Protein AF-A0A2K6EFS8-F1 (afdb_monomer_lite)

Organism: Propithecus coquereli (NCBI:txid379532)

Radius of gyration: 58.54 Å; chains: 1; bounding box: 137×42×139 Å

Secondary structure (DSSP, 8-state):
---HHHHHHHHHHHHHHHHS---------------------------------------S-HHHHHHHHHHHHHHHHHHHHHHHHHHHHHHHHHHHHHHHHHHHHHHHHHHHHHHHHHHHHHHHHHHHHHHS-SS--S-------TTT-SSSTT--TTPPPB-SSS--SS-SS-EEETTEEES-HHHHTTT--B--SSS-SEETTS--PPTTS-PPPS-EETT-EETTEE---S-----------TT--

pLDDT: mean 72.6, std 24.06, range [22.22, 98.0]

Sequence (249 aa):
MMSLSQALLLFLNVYIFICGEAVQGNCVHHSTASPVVNIVEDVQDESKSNDTVYKEDCEISCDVKTKIAREEKHFMCRNLQNSIVSYTRSTKKLLRNMMDEQQVSLDYLSNQVNELMNRVLLLTSEVFRKQLDPFPHRPVQSHGDAFRGLGKEDNQNGMPFSTSDVDNDGCHPACLVNGHSTKSCSHLNNNTGWWFNQCGLANLNGIHHFPGKLLATGIQWGTWTKNNSPVKIKSVSMKIRRIYNPYFK

Foldseek 3Di:
DDDPVRVVVVVVVVLCVLLPDDDDDDPDDDDDDDDDDDDDDDDDDDDDDDDDDDDDDDDDDPVVVVVVVNVVSVVVSVVVVVVVVVVVVVVVVVVVVVVVVVVVVVVVVVVVVVVVVVVVVVVVVVVVVLVPDPDDPDPPPPQDDQCCAPDVQQHLPPADKAFPVRARQCQVCFAQDPNDTHRGLCVVQVGFIDSHRSHHFADQRGAQDDPPDPDATSGGHRSRDDPNHGDRDNDDDDDDDDRDDVPPD

InterPro domains:
  IPR002181 Fibrinogen, alpha/beta/gamma chain, C-terminal globular domain [PF00147] (143-241)
  IPR002181 Fibrinogen, alpha/beta/gamma chain, C-terminal globular domain [PS51406] (144-244)
  IPR002181 Fibrinogen, alpha/beta/gamma chain, C-terminal globular domain [SM00186] (93-243)
  IPR014716 Fibrinogen, alpha/beta/gamma chain, C-terminal globular, subdomain 1 [G3DSA:3.90.215.10] (125-246)
  IPR020837 Fibrinogen, conserved site [PS00514] (194-206)
  IPR036056 Fibrinogen-like, C-terminal [SSF56496] (143-243)
  IPR050373 Fibrinogen C-terminal domain-containing protein [PTHR19143] (143-242)

Structure (mmCIF, N/CA/C/O backbone):
data_AF-A0A2K6EFS8-F1
#
_entry.id   AF-A0A2K6EFS8-F1
#
loop_
_atom_site.group_PDB
_atom_site.id
_atom_site.type_symbol
_atom_site.label_atom_id
_atom_site.label_alt_id
_atom_site.label_comp_id
_atom_site.label_asym_id
_atom_site.label_entity_id
_atom_site.label_seq_id
_atom_site.pdbx_PDB_ins_code
_atom_site.Cartn_x
_atom_site.Cartn_y
_atom_site.Cartn_z
_atom_site.occupancy
_atom_site.B_iso_or_equiv
_atom_site.auth_seq_id
_atom_site.auth_comp_id
_atom_site.auth_asym_id
_atom_site.auth_atom_id
_atom_site.pdbx_PDB_model_num
ATOM 1 N N . MET A 1 1 ? -58.339 -2.025 43.423 1.00 41.75 1 MET A N 1
ATOM 2 C CA . MET A 1 1 ? -57.038 -1.797 44.090 1.00 41.75 1 MET A CA 1
ATOM 3 C C . MET A 1 1 ? -57.258 -0.790 45.202 1.00 41.75 1 MET A C 1
ATOM 5 O O . MET A 1 1 ? -57.496 0.371 44.903 1.00 41.75 1 MET A O 1
ATOM 9 N N . MET A 1 2 ? -57.285 -1.234 46.458 1.00 40.53 2 MET A N 1
ATOM 10 C CA . MET A 1 2 ? -57.362 -0.313 47.598 1.00 40.53 2 MET A CA 1
ATOM 11 C C . MET A 1 2 ? -56.009 0.372 47.776 1.00 40.53 2 MET A C 1
ATOM 13 O O . MET A 1 2 ? -54.970 -0.282 47.685 1.00 40.53 2 MET A O 1
ATOM 17 N N . SER A 1 3 ? -56.017 1.687 47.983 1.00 49.50 3 SER A N 1
ATOM 18 C CA . SER A 1 3 ? -54.785 2.447 48.196 1.00 49.50 3 SER A CA 1
ATOM 19 C C . SER A 1 3 ? -54.177 2.113 49.565 1.00 49.50 3 SER A C 1
ATOM 21 O O . SER A 1 3 ? -54.892 1.758 50.503 1.00 49.50 3 SER A O 1
ATOM 23 N N . LEU A 1 4 ? -52.852 2.246 49.704 1.00 53.34 4 LEU A N 1
ATOM 24 C CA . LEU A 1 4 ? -52.122 1.964 50.953 1.00 53.34 4 LEU A CA 1
ATOM 25 C C . LEU A 1 4 ? -52.723 2.719 52.162 1.00 53.34 4 LEU A C 1
ATOM 27 O O . LEU A 1 4 ? -52.771 2.192 53.270 1.00 53.34 4 LEU A O 1
ATOM 31 N N . SER A 1 5 ? -53.255 3.922 51.914 1.00 51.09 5 SER A N 1
ATOM 32 C CA . SER A 1 5 ? -53.979 4.752 52.885 1.00 51.09 5 SER A CA 1
ATOM 33 C C . SER A 1 5 ? -55.285 4.102 53.369 1.00 51.09 5 SER A C 1
ATOM 35 O O . SER A 1 5 ? -55.535 4.030 54.571 1.00 51.09 5 SER A O 1
ATOM 37 N N . GLN A 1 6 ? -56.089 3.543 52.459 1.00 52.00 6 GLN A N 1
ATOM 38 C CA . GLN A 1 6 ? -57.362 2.892 52.795 1.00 52.00 6 GLN A CA 1
ATOM 39 C C . GLN A 1 6 ? -57.165 1.600 53.598 1.00 52.00 6 GLN A C 1
ATOM 41 O O . GLN A 1 6 ? -57.952 1.310 54.496 1.00 52.00 6 GLN A O 1
ATOM 46 N N . ALA A 1 7 ? -56.097 0.847 53.322 1.00 59.78 7 ALA A N 1
ATOM 47 C CA . ALA A 1 7 ? -55.752 -0.339 54.105 1.00 59.78 7 ALA A CA 1
ATOM 48 C C . ALA A 1 7 ? -55.330 0.030 55.540 1.00 59.78 7 ALA A C 1
ATOM 50 O O . ALA A 1 7 ? -55.823 -0.566 56.496 1.00 59.78 7 ALA A O 1
ATOM 51 N N . LEU A 1 8 ? -54.482 1.053 55.705 1.00 61.53 8 LEU A N 1
ATOM 52 C CA . LEU A 1 8 ? -54.055 1.569 57.014 1.00 61.53 8 LEU A CA 1
ATOM 53 C C . LEU A 1 8 ? -55.231 2.068 57.865 1.00 61.53 8 LEU A C 1
ATOM 55 O O . LEU A 1 8 ? -55.294 1.763 59.055 1.00 61.53 8 LEU A O 1
ATOM 59 N N . LEU A 1 9 ? -56.184 2.774 57.251 1.00 60.44 9 LEU A N 1
ATOM 60 C CA . LEU A 1 9 ? -57.411 3.236 57.906 1.00 60.44 9 LEU A CA 1
ATOM 61 C C . LEU A 1 9 ? -58.278 2.075 58.406 1.00 60.44 9 LEU A C 1
ATOM 63 O O . LEU A 1 9 ? -58.800 2.138 59.516 1.00 60.44 9 LEU A O 1
ATOM 67 N N . LEU A 1 10 ? -58.419 0.997 57.634 1.00 65.00 10 LEU A N 1
ATOM 68 C CA . LEU A 1 10 ? -59.184 -0.175 58.072 1.00 65.00 10 LEU A CA 1
ATOM 69 C C . LEU A 1 10 ? -58.493 -0.918 59.217 1.00 65.00 10 LEU A C 1
ATOM 71 O O . LEU A 1 10 ? -59.158 -1.292 60.180 1.00 65.00 10 LEU A O 1
ATOM 75 N N . PHE A 1 11 ? -57.166 -1.063 59.170 1.00 65.19 11 PHE A N 1
ATOM 76 C CA . PHE A 1 11 ? -56.407 -1.653 60.277 1.00 65.19 11 PHE A CA 1
ATOM 77 C C . PHE A 1 11 ? -56.515 -0.827 61.565 1.00 65.19 11 PHE A C 1
ATOM 79 O O . PHE A 1 11 ? -56.700 -1.403 62.637 1.00 65.19 11 PHE A O 1
ATOM 86 N N . LEU A 1 12 ? -56.470 0.506 61.468 1.00 64.94 12 LEU A N 1
ATOM 87 C CA . LEU A 1 12 ? -56.689 1.402 62.608 1.00 64.94 12 LEU A CA 1
ATOM 88 C C . LEU A 1 12 ? -58.104 1.265 63.182 1.00 64.94 12 LEU A C 1
ATOM 90 O O . LEU A 1 12 ? -58.256 1.152 64.395 1.00 64.94 12 LEU A O 1
ATOM 94 N N . ASN A 1 13 ? -59.131 1.212 62.332 1.00 58.09 13 ASN A N 1
ATOM 95 C CA . ASN A 1 13 ? -60.519 1.067 62.777 1.00 58.09 13 ASN A CA 1
ATOM 96 C C . ASN A 1 13 ? -60.781 -0.287 63.456 1.00 58.09 13 ASN A C 1
ATOM 98 O O . ASN A 1 13 ? -61.450 -0.336 64.484 1.00 58.09 13 ASN A O 1
ATOM 102 N N . VAL A 1 14 ? -60.206 -1.377 62.940 1.00 65.44 14 VAL A N 1
ATOM 103 C CA . VAL A 1 14 ? -60.311 -2.709 63.563 1.00 65.44 14 VAL A CA 1
ATOM 104 C C . VAL A 1 14 ? -59.560 -2.755 64.897 1.00 65.44 14 VAL A C 1
ATOM 106 O O . VAL A 1 14 ? -60.065 -3.306 65.872 1.00 65.44 14 VAL A O 1
ATOM 109 N N . TYR A 1 15 ? -58.388 -2.125 64.982 1.00 61.53 15 TYR A N 1
ATOM 110 C CA . TYR A 1 15 ? -57.621 -2.029 66.224 1.00 61.53 15 TYR A CA 1
ATOM 111 C C . TYR A 1 15 ? -58.354 -1.218 67.306 1.00 61.53 15 TYR A C 1
ATOM 113 O O . TYR A 1 15 ? -58.411 -1.639 68.462 1.00 61.53 15 TYR A O 1
ATOM 121 N N . ILE A 1 16 ? -58.971 -0.095 66.925 1.00 63.31 16 ILE A N 1
ATOM 122 C CA . ILE A 1 16 ? -59.803 0.725 67.817 1.00 63.31 16 ILE A CA 1
ATOM 123 C C . ILE A 1 16 ? -61.056 -0.046 68.255 1.00 63.31 16 ILE A C 1
ATOM 125 O O . ILE A 1 16 ? -61.431 0.024 69.419 1.00 63.31 16 ILE A O 1
ATOM 129 N N . PHE A 1 17 ? -61.680 -0.827 67.372 1.00 61.00 17 PHE A N 1
ATOM 130 C CA . PHE A 1 17 ? -62.876 -1.608 67.709 1.00 61.00 17 PHE A CA 1
ATOM 131 C C . PHE A 1 17 ? -62.587 -2.785 68.659 1.00 61.00 17 PHE A C 1
ATOM 133 O O . PHE A 1 17 ? -63.426 -3.133 69.487 1.00 61.00 17 PHE A O 1
ATOM 140 N N . ILE A 1 18 ? -61.398 -3.395 68.568 1.00 58.53 18 ILE A N 1
ATOM 141 C CA . ILE A 1 18 ? -61.014 -4.552 69.396 1.00 58.53 18 ILE A CA 1
ATOM 142 C C . ILE A 1 18 ? -60.405 -4.119 70.742 1.00 58.53 18 ILE A C 1
ATOM 144 O O . ILE A 1 18 ? -60.668 -4.767 71.756 1.00 58.53 18 ILE A O 1
ATOM 148 N N . CYS A 1 19 ? -59.620 -3.035 70.769 1.00 54.84 19 CYS A N 1
ATOM 149 C CA . CYS A 1 19 ? -58.902 -2.581 71.969 1.00 54.84 19 CYS A CA 1
ATOM 150 C C . CYS A 1 19 ? -59.442 -1.267 72.572 1.00 54.84 19 CYS A C 1
ATOM 152 O O . CYS A 1 19 ? -58.912 -0.806 73.581 1.00 54.84 19 CYS A O 1
ATOM 154 N N . GLY A 1 20 ? -60.472 -0.656 71.981 1.00 52.19 20 GLY A N 1
ATOM 155 C CA . GLY A 1 20 ? -61.182 0.487 72.554 1.00 52.19 20 GLY A CA 1
ATOM 156 C C . GLY A 1 20 ? -62.092 0.059 73.705 1.00 52.19 20 GLY A C 1
ATOM 157 O O . GLY A 1 20 ? -62.757 -0.977 73.645 1.00 52.19 20 GLY A O 1
ATOM 158 N N . GLU A 1 21 ? -62.114 0.846 74.779 1.00 45.06 21 GLU A N 1
ATOM 159 C CA . GLU A 1 21 ? -62.995 0.596 75.918 1.00 45.06 21 GLU A CA 1
ATOM 160 C C . GLU A 1 21 ? -64.462 0.675 75.480 1.00 45.06 21 GLU A C 1
ATOM 162 O O . GLU A 1 21 ? -64.910 1.685 74.938 1.00 45.06 21 GLU A O 1
ATOM 167 N N . ALA A 1 22 ? -65.226 -0.392 75.728 1.00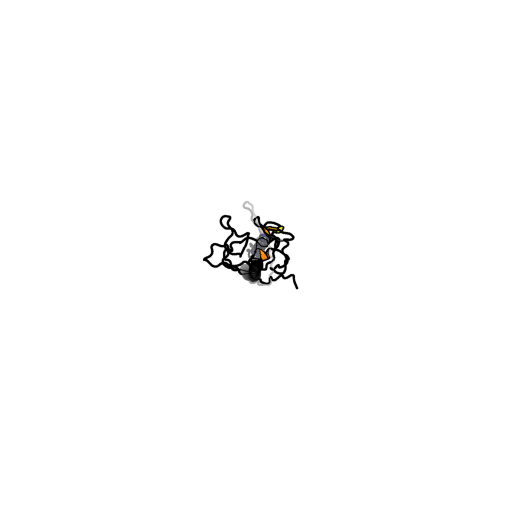 46.72 22 ALA A N 1
ATOM 168 C CA . ALA A 1 22 ? -66.676 -0.323 75.649 1.00 46.72 22 ALA A CA 1
ATOM 169 C C . ALA A 1 22 ? -67.148 0.599 76.777 1.00 46.72 22 ALA A C 1
ATOM 171 O O . ALA A 1 22 ? -67.085 0.225 77.950 1.00 46.72 22 ALA A O 1
ATOM 172 N N . VAL A 1 23 ? -67.581 1.811 76.423 1.00 40.72 23 VAL A N 1
ATOM 173 C CA . VAL A 1 23 ? -68.295 2.694 77.346 1.00 40.72 23 VAL A CA 1
ATOM 174 C C . VAL A 1 23 ? -69.478 1.906 77.906 1.00 40.72 23 VAL A C 1
ATOM 176 O O . VAL A 1 23 ? -70.278 1.333 77.169 1.00 40.72 23 VAL A O 1
ATOM 179 N N . GLN A 1 24 ? -69.485 1.827 79.231 1.00 38.12 24 GLN A N 1
ATOM 180 C CA . GLN A 1 24 ? -70.401 1.109 80.100 1.00 38.12 24 GLN A CA 1
ATOM 181 C C . GLN A 1 24 ? -71.853 1.205 79.614 1.00 38.12 24 GLN A C 1
ATOM 183 O O . GLN A 1 24 ? -72.392 2.294 79.433 1.00 38.12 24 GLN A O 1
ATOM 188 N N . GLY A 1 25 ? -72.473 0.043 79.393 1.00 33.47 25 GLY A N 1
ATOM 189 C CA . GLY A 1 25 ? -73.893 -0.053 79.083 1.00 33.47 25 GLY A CA 1
ATOM 190 C C . GLY A 1 25 ? -74.724 0.601 80.186 1.00 33.47 25 GLY A C 1
ATOM 191 O O . GLY A 1 25 ? -74.481 0.374 81.370 1.00 33.47 25 GLY A O 1
ATOM 192 N N . ASN A 1 26 ? -75.686 1.424 79.768 1.00 31.17 26 ASN A N 1
ATOM 193 C CA . ASN A 1 26 ? -76.696 2.049 80.614 1.00 31.17 26 ASN A CA 1
ATOM 194 C C . ASN A 1 26 ? -77.355 1.008 81.533 1.00 31.17 26 ASN A C 1
ATOM 196 O O . ASN A 1 26 ? -78.193 0.225 81.086 1.00 31.17 26 ASN A O 1
ATOM 200 N N . CYS A 1 27 ? -77.050 1.053 82.828 1.00 29.58 27 CYS A N 1
ATOM 201 C CA . CYS A 1 27 ? -77.980 0.566 83.837 1.00 29.58 27 CYS A CA 1
ATOM 202 C C . CYS A 1 27 ? -79.050 1.649 84.011 1.00 29.58 27 CYS A C 1
ATOM 204 O O . CYS A 1 27 ? -78.819 2.667 84.662 1.00 29.58 27 CYS A O 1
ATOM 206 N N . VAL A 1 28 ? -80.205 1.458 83.372 1.00 27.70 28 VAL A N 1
ATOM 207 C CA . VAL A 1 28 ? -81.382 2.307 83.573 1.00 27.70 28 VAL A CA 1
ATOM 208 C C . VAL A 1 28 ? -81.932 2.020 84.969 1.00 27.70 28 VAL A C 1
ATOM 210 O O . VAL A 1 28 ? -82.613 1.022 85.190 1.00 27.70 28 VAL A O 1
ATOM 213 N N . HIS A 1 29 ? -81.631 2.899 85.923 1.00 29.94 29 HIS A N 1
ATOM 214 C CA . HIS A 1 29 ? -82.399 2.998 87.157 1.00 29.94 29 HIS A CA 1
ATOM 215 C C . HIS A 1 29 ? -83.731 3.696 86.841 1.00 29.94 29 HIS A C 1
ATOM 217 O O . HIS A 1 29 ? -83.785 4.911 86.671 1.00 29.94 29 HIS A O 1
ATOM 223 N N . HIS A 1 30 ? -84.809 2.920 86.756 1.00 26.39 30 HIS A N 1
ATOM 224 C CA . HIS A 1 30 ? -86.163 3.413 87.022 1.00 26.39 30 HIS A CA 1
ATOM 225 C C . HIS A 1 30 ? -86.265 3.574 88.558 1.00 26.39 30 HIS A C 1
ATOM 227 O O . HIS A 1 30 ? -85.857 2.671 89.279 1.00 26.39 30 HIS A O 1
ATOM 233 N N . SER A 1 31 ? -86.687 4.684 89.165 1.00 27.08 31 SER A N 1
ATOM 234 C CA . SER A 1 31 ? -87.791 5.560 88.792 1.00 27.08 31 SER A CA 1
ATOM 235 C C . SER A 1 31 ? -87.696 6.939 89.471 1.00 27.08 31 SER A C 1
ATOM 237 O O . SER A 1 31 ? -87.462 7.043 90.670 1.00 27.08 31 SER A O 1
ATOM 239 N N . THR A 1 32 ? -87.922 7.960 88.641 1.00 26.72 32 THR A N 1
ATOM 240 C CA . THR A 1 32 ? -88.788 9.145 88.820 1.00 26.72 32 THR A CA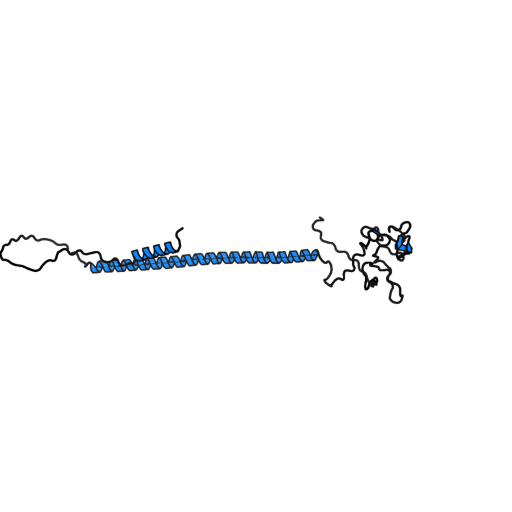 1
ATOM 241 C C . THR A 1 32 ? -88.669 10.020 90.079 1.00 26.72 32 THR A C 1
ATOM 243 O O . THR A 1 32 ? -89.195 9.717 91.143 1.00 26.72 32 THR A O 1
ATOM 246 N N . ALA A 1 33 ? -88.092 11.209 89.879 1.00 24.44 33 ALA A N 1
ATOM 247 C CA . ALA A 1 33 ? -88.285 12.396 90.710 1.00 24.44 33 ALA A CA 1
ATOM 248 C C . ALA A 1 33 ? -89.596 13.127 90.361 1.00 24.44 33 ALA A C 1
ATOM 250 O O . ALA A 1 33 ? -90.027 13.048 89.208 1.00 24.44 33 ALA A O 1
ATOM 251 N N . SER A 1 34 ? -90.142 13.887 91.329 1.00 28.64 34 SER A N 1
ATOM 252 C CA . SER A 1 34 ? -90.810 15.217 91.214 1.00 28.64 34 SER A CA 1
ATOM 253 C C . SER A 1 34 ? -92.017 15.340 92.179 1.00 28.64 34 SER A C 1
ATOM 255 O O . SER A 1 34 ? -92.601 14.304 92.491 1.00 28.64 34 SER A O 1
ATOM 257 N N . PRO A 1 35 ? -92.536 16.533 92.560 1.00 33.41 35 PRO A N 1
ATOM 258 C CA . PRO A 1 35 ? -91.946 17.828 92.931 1.00 33.41 35 PRO A CA 1
ATOM 259 C C . PRO A 1 35 ? -92.381 18.286 94.355 1.00 33.41 35 PRO A C 1
ATOM 261 O O . PRO A 1 35 ? -93.142 17.632 95.059 1.00 33.41 35 PRO A O 1
ATOM 264 N N . VAL A 1 36 ? -91.884 19.449 94.777 1.00 23.02 36 VAL A N 1
ATOM 265 C CA . VAL A 1 36 ? -92.200 20.176 96.021 1.00 23.02 36 VAL A CA 1
ATOM 266 C C . VAL A 1 36 ? -93.597 20.841 95.958 1.00 23.02 36 VAL A C 1
ATOM 268 O O . VAL A 1 36 ? -93.869 21.524 94.975 1.00 23.02 36 VAL A O 1
ATOM 271 N N . VAL A 1 37 ? -94.376 20.725 97.062 1.00 23.53 37 VAL A N 1
ATOM 272 C CA . VAL A 1 37 ? -95.467 21.629 97.563 1.00 23.53 37 VAL A CA 1
ATOM 273 C C . VAL A 1 37 ? -96.824 21.501 96.819 1.00 23.53 37 VAL A C 1
ATOM 275 O O . VAL A 1 37 ? -96.867 21.651 95.610 1.00 23.53 37 VAL A O 1
ATOM 278 N N . ASN A 1 38 ? -98.001 21.235 97.422 1.00 23.98 38 ASN A N 1
ATOM 279 C CA . ASN A 1 38 ? -98.540 21.600 98.742 1.00 23.98 38 ASN A CA 1
ATOM 280 C C . ASN A 1 38 ? -99.863 20.843 99.103 1.00 23.98 38 ASN A C 1
ATOM 282 O O . ASN A 1 38 ? -100.711 20.683 98.235 1.00 23.98 38 ASN A O 1
ATOM 286 N N . ILE A 1 39 ? -100.038 20.560 100.410 1.00 27.09 39 ILE A N 1
ATOM 287 C CA . ILE A 1 39 ? -101.249 20.593 101.287 1.00 27.09 39 ILE A CA 1
ATOM 288 C C . ILE A 1 39 ? -102.416 19.572 101.103 1.00 27.09 39 ILE A C 1
ATOM 290 O O . ILE A 1 39 ? -103.115 19.562 100.097 1.00 27.09 39 ILE A O 1
ATOM 294 N N . VAL A 1 40 ? -102.680 18.875 102.228 1.00 25.20 40 VAL A N 1
ATOM 295 C CA . VAL A 1 40 ? -103.949 18.458 102.896 1.00 25.20 40 VAL A CA 1
ATOM 296 C C . VAL A 1 40 ? -104.088 16.944 103.151 1.00 25.20 40 VAL A C 1
ATOM 298 O O . VAL A 1 40 ? -104.222 16.153 102.230 1.00 25.20 40 VAL A O 1
ATOM 301 N N . GLU A 1 41 ? -104.041 16.648 104.456 1.00 25.11 41 GLU A N 1
ATOM 302 C CA . GLU A 1 41 ? -104.630 15.600 105.313 1.00 25.11 41 GLU A CA 1
ATOM 303 C C . GLU A 1 41 ? -105.141 14.235 104.791 1.00 25.11 41 GLU A C 1
ATOM 305 O O . GLU A 1 41 ? -105.938 14.126 103.867 1.00 25.11 41 GLU A O 1
ATOM 310 N N . ASP A 1 42 ? -104.771 13.246 105.621 1.00 22.22 42 ASP A N 1
ATOM 311 C CA . ASP A 1 42 ? -105.557 12.136 106.187 1.00 22.22 42 ASP A CA 1
ATOM 312 C C . ASP A 1 42 ? -105.558 10.718 105.566 1.00 22.22 42 ASP A C 1
ATOM 314 O O . ASP A 1 42 ? -106.151 10.437 104.532 1.00 22.22 42 ASP A O 1
ATOM 318 N N . VAL A 1 43 ? -104.922 9.816 106.339 1.00 23.56 43 VAL A N 1
ATOM 319 C CA . VAL A 1 43 ? -105.513 8.611 106.966 1.00 23.56 43 VAL A CA 1
ATOM 320 C C . VAL A 1 43 ? -105.934 7.439 106.050 1.00 23.56 43 VAL A C 1
ATOM 322 O O . VAL A 1 43 ? -107.036 7.371 105.524 1.00 23.56 43 VAL A O 1
ATOM 325 N N . GLN A 1 44 ? -105.039 6.435 106.028 1.00 23.75 44 GLN A N 1
ATOM 326 C CA . GLN A 1 44 ? -105.230 5.129 106.696 1.00 23.75 44 GLN A CA 1
ATOM 327 C C . GLN A 1 44 ? -105.535 3.846 105.877 1.00 23.75 44 GLN A C 1
ATOM 329 O O . GLN A 1 44 ? -106.325 3.820 104.942 1.00 23.75 44 GLN A O 1
ATOM 334 N N . ASP A 1 45 ? -104.881 2.784 106.380 1.00 23.56 45 ASP A N 1
ATOM 335 C CA . ASP A 1 45 ? -105.059 1.323 106.280 1.00 23.56 45 ASP A CA 1
ATOM 336 C C . ASP A 1 45 ? -104.630 0.591 104.996 1.00 23.56 45 ASP A C 1
ATOM 338 O O . ASP A 1 45 ? -105.058 0.883 103.888 1.00 23.56 45 ASP A O 1
ATOM 342 N N . GLU A 1 46 ? -103.599 -0.266 105.040 1.00 24.47 46 GLU A N 1
ATOM 343 C CA . GLU A 1 46 ? -103.437 -1.572 105.725 1.00 24.47 46 GLU A CA 1
ATOM 344 C C . GLU A 1 46 ? -103.895 -2.732 104.818 1.00 24.47 46 GLU A C 1
ATOM 346 O O . GLU A 1 46 ? -105.065 -2.869 104.483 1.00 24.47 46 GLU A O 1
ATOM 351 N N . SER A 1 47 ? -102.962 -3.603 104.413 1.00 25.12 47 SER A N 1
ATOM 352 C CA . SER A 1 47 ? -103.132 -5.064 104.524 1.00 25.12 47 SER A CA 1
ATOM 353 C C . SER A 1 47 ? -101.922 -5.846 103.997 1.00 25.12 47 SER A C 1
ATOM 355 O O . SER A 1 47 ? -101.338 -5.575 102.951 1.00 25.12 47 SER A O 1
ATOM 357 N N . LYS A 1 48 ? -101.549 -6.831 104.815 1.00 33.59 48 LYS A N 1
ATOM 358 C CA . LYS A 1 48 ? -100.497 -7.838 104.654 1.00 33.59 48 LYS A CA 1
ATOM 359 C C . LYS A 1 48 ? -100.858 -8.875 103.586 1.00 33.59 48 LYS A C 1
ATOM 361 O O . LYS A 1 48 ? -102.021 -9.240 103.473 1.00 33.59 48 LYS A O 1
ATOM 366 N N . SER A 1 49 ? -99.846 -9.511 102.995 1.00 26.06 49 SER A N 1
ATOM 367 C CA . SER A 1 49 ? -99.883 -10.958 102.732 1.00 26.06 49 SER A CA 1
ATOM 368 C C . SER A 1 49 ? -98.473 -11.502 102.506 1.00 26.06 49 SER A C 1
ATOM 370 O O . SER A 1 49 ? -97.754 -11.045 101.623 1.00 26.06 49 SER A O 1
ATOM 372 N N . ASN A 1 50 ? -98.100 -12.476 103.332 1.00 28.56 50 ASN A N 1
ATOM 373 C CA . ASN A 1 50 ? -96.859 -13.243 103.277 1.00 28.56 50 ASN A CA 1
ATOM 374 C C . ASN A 1 50 ? -96.893 -14.230 102.098 1.00 28.56 50 ASN A C 1
ATOM 376 O O . ASN A 1 50 ? -97.955 -14.787 101.842 1.00 28.56 50 ASN A O 1
ATOM 380 N N . ASP A 1 51 ? -95.745 -14.550 101.493 1.00 24.11 51 ASP A N 1
ATOM 381 C CA . ASP A 1 51 ? -95.315 -15.952 101.464 1.00 24.11 51 ASP A CA 1
ATOM 382 C C . ASP A 1 51 ? -93.805 -16.089 101.229 1.00 24.11 51 ASP A C 1
ATOM 384 O O . ASP A 1 51 ? -93.184 -15.388 100.429 1.00 24.11 51 ASP A O 1
ATOM 388 N N . THR A 1 52 ? -93.216 -16.982 102.006 1.00 29.61 52 THR A N 1
ATOM 389 C CA . THR A 1 52 ? -91.804 -17.366 101.996 1.00 29.61 52 THR A CA 1
ATOM 390 C C . THR A 1 52 ? -91.557 -18.471 100.964 1.00 29.61 52 THR A C 1
ATOM 392 O O . THR A 1 52 ? -92.455 -19.275 100.750 1.00 29.61 52 THR A O 1
ATOM 395 N N . VAL A 1 53 ? -90.319 -18.586 100.443 1.00 29.36 53 VAL A N 1
ATOM 396 C CA . VAL A 1 53 ? -89.495 -19.827 100.430 1.00 29.36 53 VAL A CA 1
ATOM 397 C C . VAL A 1 53 ? -88.600 -20.046 99.166 1.00 29.36 53 VAL A C 1
ATOM 399 O O . VAL A 1 53 ? -89.070 -20.109 98.040 1.00 29.36 53 VAL A O 1
ATOM 402 N N . TYR A 1 54 ? -87.301 -20.262 99.463 1.00 25.06 54 TYR A N 1
ATOM 403 C CA . TYR A 1 54 ? -86.146 -20.892 98.764 1.00 25.06 54 TYR A CA 1
ATOM 404 C C . TYR A 1 54 ? -85.430 -20.263 97.536 1.00 25.06 54 TYR A C 1
ATOM 406 O O . TYR A 1 54 ? -85.735 -20.543 96.387 1.00 25.06 54 TYR A O 1
ATOM 414 N N . LYS A 1 55 ? -84.341 -19.537 97.861 1.00 35.69 55 LYS A N 1
ATOM 415 C CA . LYS A 1 55 ? -82.907 -19.828 97.593 1.00 35.69 55 LYS A CA 1
ATOM 416 C C . LYS A 1 55 ? -82.436 -20.145 96.157 1.00 35.69 55 LYS A C 1
ATOM 418 O O . LYS A 1 55 ? -82.585 -21.264 95.688 1.00 35.69 55 LYS A O 1
ATOM 423 N N . GLU A 1 56 ? -81.620 -19.241 95.613 1.00 27.58 56 GLU A N 1
ATOM 424 C CA . GLU A 1 56 ? -80.371 -19.609 94.934 1.00 27.58 56 GLU A CA 1
ATOM 425 C C . GLU A 1 56 ? -79.344 -18.484 95.155 1.00 27.58 56 GLU A C 1
ATOM 427 O O . GLU A 1 56 ? -79.544 -17.339 94.749 1.00 27.58 56 GLU A O 1
ATOM 432 N N . ASP A 1 57 ? -78.286 -18.796 95.906 1.00 38.81 57 ASP A N 1
ATOM 433 C CA . ASP A 1 57 ? -77.179 -17.886 96.193 1.00 38.81 57 ASP A CA 1
ATOM 434 C C . ASP A 1 57 ? -76.396 -17.643 94.892 1.00 38.81 57 ASP A C 1
ATOM 436 O O . ASP A 1 57 ? -75.622 -18.493 94.454 1.00 38.81 57 ASP A O 1
ATOM 440 N N . CYS A 1 58 ? -76.596 -16.491 94.244 1.00 39.41 58 CYS A N 1
ATOM 441 C CA . CYS A 1 58 ? -75.744 -16.081 93.129 1.00 39.41 58 CYS A CA 1
ATOM 442 C C . CYS A 1 58 ? -74.523 -15.331 93.671 1.00 39.41 58 CYS A C 1
ATOM 444 O O . CYS A 1 58 ? -74.562 -14.137 93.973 1.00 39.41 58 CYS A O 1
ATOM 446 N N . GLU A 1 59 ? -73.430 -16.073 93.790 1.00 53.62 59 GLU A N 1
ATOM 447 C CA . GLU A 1 59 ? -72.099 -15.588 94.121 1.00 53.62 59 GLU A CA 1
ATOM 448 C C . GLU A 1 59 ? -71.475 -14.812 92.936 1.00 53.62 59 GLU A C 1
ATOM 450 O O . GLU A 1 59 ? -71.637 -15.174 91.768 1.00 53.62 59 GLU A O 1
ATOM 455 N N . ILE A 1 60 ? -70.698 -13.775 93.282 1.00 46.00 60 ILE A N 1
ATOM 456 C CA . ILE A 1 60 ? -69.802 -12.926 92.464 1.00 46.00 60 ILE A CA 1
ATOM 457 C C . ILE A 1 60 ? -70.409 -11.624 91.890 1.00 46.00 60 ILE A C 1
ATOM 459 O O . ILE A 1 60 ? -71.172 -11.600 90.927 1.00 46.00 60 ILE A O 1
ATOM 463 N N . SER A 1 61 ? -69.930 -10.506 92.456 1.00 47.91 61 SER A N 1
ATOM 464 C CA . SER A 1 61 ? -70.173 -9.113 92.049 1.00 47.91 61 SER A CA 1
ATOM 465 C C . SER A 1 61 ? -69.760 -8.824 90.597 1.00 47.91 61 SER A C 1
ATOM 467 O O . SER A 1 61 ? -68.658 -9.173 90.159 1.00 47.91 61 SER A O 1
ATOM 469 N N . CYS A 1 62 ? -70.629 -8.112 89.870 1.00 55.16 62 CYS A N 1
ATOM 470 C CA . CYS A 1 62 ? -70.468 -7.724 88.466 1.00 55.16 62 CYS A CA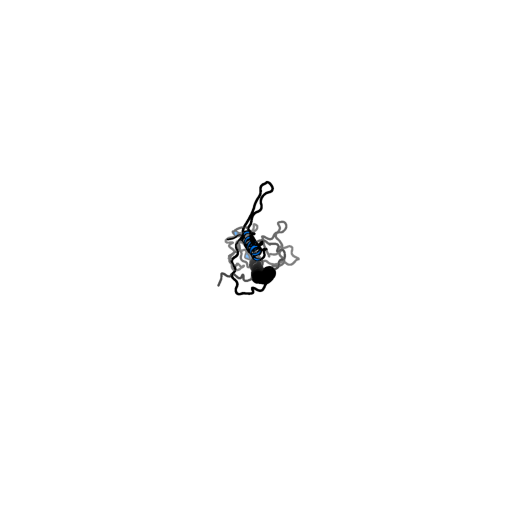 1
ATOM 471 C C . CYS A 1 62 ? -69.153 -6.987 88.148 1.00 55.16 62 CYS A C 1
ATOM 473 O O . CYS A 1 62 ? -68.699 -7.060 87.009 1.00 55.16 62 CYS A O 1
ATOM 475 N N . ASP A 1 63 ? -68.525 -6.332 89.130 1.00 50.59 63 ASP A N 1
ATOM 476 C CA . ASP A 1 63 ? -67.283 -5.559 88.959 1.00 50.59 63 ASP A CA 1
ATOM 477 C C . ASP A 1 63 ? -66.033 -6.442 88.742 1.00 50.59 63 ASP A C 1
ATOM 479 O O . ASP A 1 63 ? -65.080 -6.064 88.056 1.00 50.59 63 ASP A O 1
ATOM 483 N N . VAL A 1 64 ? -66.042 -7.671 89.272 1.00 54.12 64 VAL A N 1
ATOM 484 C CA . VAL A 1 64 ? -64.942 -8.638 89.090 1.00 54.12 64 VAL A CA 1
ATOM 485 C C . VAL A 1 64 ? -65.025 -9.288 87.705 1.00 54.12 64 VAL A C 1
ATOM 487 O O . VAL A 1 64 ? -64.011 -9.472 87.032 1.00 54.12 64 VAL A O 1
ATOM 490 N N . LYS A 1 65 ? -66.245 -9.561 87.230 1.00 52.88 65 LYS A N 1
ATOM 491 C CA . LYS A 1 65 ? -66.507 -10.180 85.921 1.00 52.88 65 LYS A CA 1
ATOM 492 C C . LYS A 1 65 ? -66.127 -9.257 84.756 1.00 52.88 65 LYS A C 1
ATOM 494 O O . LYS A 1 65 ? -65.557 -9.718 83.768 1.00 52.88 65 LYS A O 1
ATOM 499 N N . THR A 1 66 ? -66.380 -7.952 84.876 1.00 57.62 66 THR A N 1
ATOM 500 C CA . THR A 1 66 ? -65.952 -6.944 83.888 1.00 57.62 66 THR A CA 1
ATOM 501 C C . THR A 1 66 ? -64.442 -6.713 83.892 1.00 57.62 66 THR A C 1
ATOM 503 O O . THR A 1 66 ? -63.875 -6.521 82.816 1.00 57.62 66 THR A O 1
ATOM 506 N N . LYS A 1 67 ? -63.765 -6.776 85.049 1.00 58.31 67 LYS A N 1
ATOM 507 C CA . LYS A 1 67 ? -62.292 -6.706 85.126 1.00 58.31 67 LYS A CA 1
ATOM 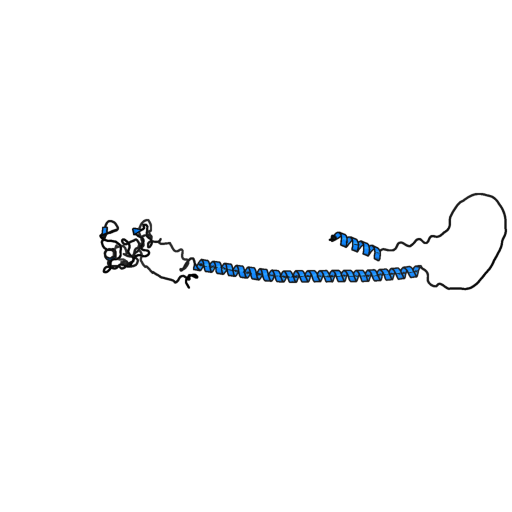508 C C . LYS A 1 67 ? -61.608 -7.900 84.467 1.00 58.31 67 LYS A C 1
ATOM 510 O O . LYS A 1 67 ? -60.739 -7.684 83.628 1.00 58.31 67 LYS A O 1
ATOM 515 N N . ILE A 1 68 ? -62.051 -9.123 84.759 1.00 60.16 68 ILE A N 1
ATOM 516 C CA . ILE A 1 68 ? -61.493 -10.344 84.151 1.00 60.16 68 ILE A CA 1
ATOM 517 C C . ILE A 1 68 ? -61.676 -10.316 82.624 1.00 60.16 68 ILE A C 1
ATOM 519 O O . ILE A 1 68 ? -60.712 -10.493 81.883 1.00 60.16 68 ILE A O 1
ATOM 523 N N . ALA A 1 69 ? -62.871 -9.967 82.132 1.00 61.22 69 ALA A N 1
ATOM 524 C CA . ALA A 1 69 ? -63.125 -9.849 80.692 1.00 61.22 69 ALA A CA 1
ATOM 525 C C . ALA A 1 69 ? -62.304 -8.726 80.020 1.00 61.22 69 ALA A C 1
ATOM 527 O O . ALA A 1 69 ? -61.935 -8.824 78.845 1.00 61.22 69 ALA A O 1
ATOM 528 N N . ARG A 1 70 ? -61.999 -7.644 80.749 1.00 64.81 70 ARG A N 1
ATOM 529 C CA . ARG A 1 70 ? -61.128 -6.558 80.275 1.00 64.81 70 ARG A CA 1
ATOM 530 C C . ARG A 1 70 ? -59.675 -7.017 80.200 1.00 64.81 70 ARG A C 1
ATOM 532 O O . ARG A 1 70 ? -59.016 -6.713 79.208 1.00 64.81 70 ARG A O 1
ATOM 539 N N . GLU A 1 71 ? -59.188 -7.762 81.184 1.00 68.38 71 GLU A N 1
ATOM 540 C CA . GLU A 1 71 ? -57.832 -8.324 81.200 1.00 68.38 71 GLU A CA 1
ATOM 541 C C . GLU A 1 71 ? -57.633 -9.379 80.101 1.00 68.38 71 GLU A C 1
ATOM 543 O O . GLU A 1 71 ? -56.641 -9.316 79.370 1.00 68.38 71 GLU A O 1
ATOM 548 N N . GLU A 1 72 ? -58.608 -10.265 79.881 1.00 73.94 72 GLU A N 1
ATOM 549 C CA . GLU A 1 72 ? -58.597 -11.232 78.773 1.00 73.94 72 GLU A CA 1
ATOM 550 C C . GLU A 1 72 ? -58.608 -10.538 77.402 1.00 73.94 72 GLU A C 1
ATOM 552 O O . GLU A 1 72 ? -57.831 -10.900 76.513 1.00 73.94 72 GLU A O 1
ATOM 557 N N . LYS A 1 73 ? -59.410 -9.475 77.227 1.00 75.94 73 LYS A N 1
ATOM 558 C CA . LYS A 1 73 ? -59.375 -8.648 76.006 1.00 75.94 73 LYS A CA 1
ATOM 559 C C . LYS A 1 73 ? -58.011 -7.994 75.787 1.00 75.94 73 LYS A C 1
ATOM 561 O O . LYS A 1 73 ? -57.502 -8.014 74.667 1.00 75.94 73 LYS A O 1
ATOM 566 N N . HIS A 1 74 ? -57.391 -7.453 76.836 1.00 78.38 74 HIS A N 1
ATOM 567 C CA . HIS A 1 74 ? -56.052 -6.862 76.740 1.00 78.38 74 HIS A CA 1
ATOM 568 C C . HIS A 1 74 ? -54.987 -7.909 76.399 1.00 78.38 74 HIS A C 1
ATOM 570 O O . HIS A 1 74 ? -54.085 -7.632 75.604 1.00 78.38 74 HIS A O 1
ATOM 576 N N . PHE A 1 75 ? -55.103 -9.120 76.946 1.00 80.38 75 PHE A N 1
ATOM 577 C CA . PHE A 1 75 ? -54.227 -10.240 76.617 1.00 80.38 75 PHE A CA 1
ATOM 578 C C . PHE A 1 75 ? -54.363 -10.655 75.144 1.00 80.38 75 PHE A C 1
ATOM 580 O O . PHE A 1 75 ? -53.358 -10.769 74.436 1.00 80.38 75 PHE A O 1
ATOM 587 N N . MET A 1 76 ? -55.595 -10.784 74.646 1.00 81.81 76 MET A N 1
ATOM 588 C CA . MET A 1 76 ? -55.873 -11.087 73.237 1.00 81.81 76 MET A CA 1
ATOM 589 C C . MET A 1 76 ? -55.366 -9.978 72.303 1.00 81.81 76 MET A C 1
ATOM 591 O O . MET A 1 76 ? -54.707 -10.278 71.306 1.00 81.81 76 MET A O 1
ATOM 595 N N . CYS A 1 77 ? -55.572 -8.703 72.657 1.00 79.00 77 CYS A N 1
ATOM 596 C CA . CYS A 1 77 ? -55.012 -7.552 71.938 1.00 79.00 77 CYS A CA 1
ATOM 597 C C . CYS A 1 77 ? -53.481 -7.610 71.872 1.00 79.00 77 CYS A C 1
ATOM 599 O O . CYS A 1 77 ? -52.903 -7.426 70.800 1.00 79.00 77 CYS A O 1
ATOM 601 N N . ARG A 1 78 ? -52.811 -7.908 72.991 1.00 83.62 78 ARG A N 1
ATOM 602 C CA . ARG A 1 78 ? -51.346 -8.005 73.050 1.00 83.62 78 ARG A CA 1
ATOM 603 C C . ARG A 1 78 ? -50.819 -9.155 72.186 1.00 83.62 78 ARG A C 1
ATOM 605 O O . ARG A 1 78 ? -49.847 -8.975 71.455 1.00 83.62 78 ARG A O 1
ATOM 612 N N . ASN A 1 79 ? -51.477 -10.312 72.207 1.00 83.12 79 ASN A N 1
ATOM 613 C CA . ASN A 1 79 ? -51.109 -11.447 71.354 1.00 83.12 79 ASN A CA 1
ATOM 614 C C . ASN A 1 79 ? -51.334 -11.161 69.868 1.00 83.12 79 ASN A C 1
ATOM 616 O O . ASN A 1 79 ? -50.488 -11.506 69.036 1.00 83.12 79 ASN A O 1
ATOM 620 N N . LEU A 1 80 ? -52.437 -10.492 69.530 1.00 84.31 80 LEU A N 1
ATOM 621 C CA . LEU A 1 80 ? -52.726 -10.087 68.161 1.00 84.31 80 LEU A CA 1
ATOM 622 C C . LEU A 1 80 ? -51.705 -9.054 67.662 1.00 84.31 80 LEU A C 1
ATOM 624 O O . LEU A 1 80 ? -51.158 -9.223 66.575 1.00 84.31 80 LEU A O 1
ATOM 628 N N . GLN A 1 81 ? -51.374 -8.043 68.469 1.00 87.75 81 GLN A N 1
ATOM 629 C CA . GLN A 1 81 ? -50.315 -7.071 68.169 1.00 87.75 81 GLN A CA 1
ATOM 630 C C . GLN A 1 81 ? -48.974 -7.758 67.914 1.00 87.75 81 GLN A C 1
ATOM 632 O O . GLN A 1 81 ? -48.340 -7.503 66.891 1.00 87.75 81 GLN A O 1
ATOM 637 N N . ASN A 1 82 ? -48.563 -8.671 68.797 1.00 87.00 82 ASN A N 1
ATOM 638 C CA . ASN A 1 82 ? -47.317 -9.423 68.644 1.00 87.00 82 ASN A CA 1
ATOM 639 C C . ASN A 1 82 ? -47.314 -10.261 67.358 1.00 87.00 82 ASN A C 1
ATOM 641 O O . ASN A 1 82 ? -46.315 -10.282 66.635 1.00 87.00 82 ASN A O 1
ATOM 645 N N . SER A 1 83 ? -48.443 -10.898 67.039 1.00 90.38 83 SER A N 1
ATOM 646 C CA . SER A 1 83 ? -48.609 -11.684 65.812 1.00 90.38 83 SER A CA 1
ATOM 647 C C . SER A 1 83 ? -48.517 -10.806 64.561 1.00 90.38 83 SER A C 1
ATOM 649 O O . SER A 1 83 ? -47.788 -11.146 63.630 1.00 90.38 83 SER A O 1
ATOM 651 N N . ILE A 1 84 ? -49.172 -9.640 64.557 1.00 90.31 84 ILE A N 1
ATOM 652 C CA . ILE A 1 84 ? -49.123 -8.673 63.450 1.00 90.31 84 ILE A CA 1
ATOM 653 C C . ILE A 1 84 ? -47.706 -8.121 63.270 1.00 90.31 84 ILE A C 1
ATOM 655 O O . ILE A 1 84 ? -47.201 -8.079 62.147 1.00 90.31 84 ILE A O 1
ATOM 659 N N . VAL A 1 85 ? -47.035 -7.729 64.355 1.00 91.38 85 VAL A N 1
ATOM 660 C CA . VAL A 1 85 ? -45.657 -7.214 64.308 1.00 91.38 85 VAL A CA 1
ATOM 661 C C . VAL A 1 85 ? -44.701 -8.282 63.776 1.00 91.38 85 VAL A C 1
ATOM 663 O O . VAL A 1 85 ? -43.878 -7.989 62.905 1.00 91.38 85 VAL A O 1
ATOM 666 N N . SER A 1 86 ? -44.834 -9.526 64.243 1.00 91.12 86 SER A N 1
ATOM 667 C CA . SER A 1 86 ? -44.031 -10.657 63.772 1.00 91.12 86 SER A CA 1
ATOM 668 C C . SER A 1 86 ? -44.261 -10.937 62.285 1.00 91.12 86 SER A C 1
ATOM 670 O O . SER A 1 86 ? -43.301 -10.995 61.509 1.00 91.12 86 SER A O 1
ATOM 672 N N . TYR A 1 87 ? -45.526 -11.007 61.858 1.00 90.81 87 TYR A N 1
ATOM 673 C CA . TYR A 1 87 ? -45.891 -11.212 60.458 1.00 90.81 87 TYR A CA 1
ATOM 674 C C . TYR A 1 87 ? -45.343 -10.093 59.565 1.00 90.81 87 TYR A C 1
ATOM 676 O O . TYR A 1 87 ? -44.687 -10.367 58.563 1.00 90.81 87 TYR A O 1
ATOM 684 N N . THR A 1 88 ? -45.510 -8.833 59.971 1.00 87.31 88 THR A N 1
ATOM 685 C CA . THR A 1 88 ? -45.023 -7.659 59.226 1.00 87.31 88 THR A CA 1
ATOM 686 C C . THR A 1 88 ? -43.494 -7.630 59.136 1.00 87.31 88 THR A C 1
ATOM 688 O O . THR A 1 88 ? -42.921 -7.282 58.102 1.00 87.31 88 THR A O 1
ATOM 691 N N . ARG A 1 89 ? -42.790 -8.028 60.204 1.00 93.06 89 ARG A N 1
ATOM 692 C CA . ARG A 1 89 ? -41.324 -8.138 60.198 1.00 93.06 89 ARG A CA 1
ATOM 693 C C . ARG A 1 89 ? -40.851 -9.255 59.271 1.00 93.06 89 ARG A C 1
ATOM 695 O O . ARG A 1 89 ? -39.867 -9.062 58.555 1.00 93.06 89 ARG A O 1
ATOM 702 N N . SER A 1 90 ? -41.540 -10.395 59.289 1.00 94.31 90 SER A N 1
ATOM 703 C CA . SER A 1 90 ? -41.232 -11.551 58.447 1.00 94.31 90 SER A CA 1
ATOM 704 C C . SER A 1 90 ? -41.436 -11.232 56.966 1.00 94.31 90 SER A C 1
ATOM 706 O O . SER A 1 90 ? -40.513 -11.398 56.171 1.00 94.31 90 SER A O 1
ATOM 708 N N . THR A 1 91 ? -42.581 -10.651 56.598 1.00 90.31 91 THR A N 1
ATOM 709 C CA . THR A 1 91 ? -42.870 -10.257 55.209 1.00 90.31 91 THR A CA 1
ATOM 710 C C . THR A 1 91 ? -41.911 -9.179 54.707 1.00 90.31 91 THR A C 1
ATOM 712 O O . THR A 1 91 ? -41.383 -9.298 53.604 1.00 90.31 91 THR A O 1
ATOM 715 N N . LYS A 1 92 ? -41.570 -8.178 55.531 1.00 93.19 92 LYS A N 1
ATOM 716 C CA . LYS A 1 92 ? -40.540 -7.180 55.183 1.00 93.19 92 LYS A CA 1
ATOM 717 C C . LYS A 1 92 ? -39.161 -7.809 54.968 1.00 93.19 92 LYS A C 1
ATOM 719 O O . LYS A 1 92 ? -38.388 -7.328 54.140 1.00 93.19 92 LYS A O 1
ATOM 724 N N . LYS A 1 93 ? -38.809 -8.842 55.740 1.00 94.31 93 LYS A N 1
ATOM 725 C CA . LYS A 1 93 ? -37.550 -9.576 55.561 1.00 94.31 93 LYS A CA 1
ATOM 726 C C . LYS A 1 93 ? -37.569 -10.374 54.258 1.00 94.31 93 LYS A C 1
ATOM 728 O O . LYS A 1 93 ? -36.612 -10.271 53.507 1.00 94.31 93 LYS A O 1
ATOM 733 N N . LEU A 1 94 ? -38.662 -11.080 53.971 1.00 94.94 94 LEU A N 1
ATOM 734 C CA . LEU A 1 94 ? -38.838 -11.820 52.721 1.00 94.94 94 LEU A CA 1
ATOM 735 C C . LEU A 1 94 ? -38.692 -10.904 51.500 1.00 94.94 94 LEU A C 1
ATOM 737 O O . LEU A 1 94 ? -37.900 -11.201 50.616 1.00 94.94 94 LEU A O 1
ATOM 741 N N . LEU A 1 95 ? -39.386 -9.762 51.488 1.00 95.06 95 LEU A N 1
ATOM 742 C CA . LEU A 1 95 ? -39.311 -8.808 50.378 1.00 95.06 95 LEU A CA 1
ATOM 743 C C . LEU A 1 95 ? -37.902 -8.241 50.186 1.00 95.06 95 LEU A C 1
ATOM 745 O O . LEU A 1 95 ? -37.455 -8.117 49.053 1.00 95.06 95 LEU A O 1
ATOM 749 N N . ARG A 1 96 ? -37.190 -7.920 51.276 1.00 94.69 96 ARG A N 1
ATOM 750 C CA . ARG A 1 96 ? -35.788 -7.481 51.181 1.00 94.69 96 ARG A CA 1
ATOM 751 C C . ARG A 1 96 ? -34.894 -8.566 50.611 1.00 94.69 96 ARG A C 1
ATOM 753 O O . ARG A 1 96 ? -34.226 -8.302 49.629 1.00 94.69 96 ARG A O 1
ATOM 760 N N . ASN A 1 97 ? -34.972 -9.781 51.147 1.00 94.81 97 ASN A N 1
ATOM 761 C CA . ASN A 1 97 ? -34.183 -10.902 50.645 1.00 94.81 97 ASN A CA 1
ATOM 762 C C . ASN A 1 97 ? -34.435 -11.147 49.147 1.00 94.81 97 ASN A C 1
ATOM 764 O O . ASN A 1 97 ? -33.489 -11.345 48.398 1.00 94.81 97 ASN A O 1
ATOM 768 N N . MET A 1 98 ? -35.695 -11.079 48.703 1.00 94.06 98 MET A N 1
ATOM 769 C CA . MET A 1 98 ? -36.039 -11.228 47.286 1.00 94.06 98 MET A CA 1
ATOM 770 C C . MET A 1 98 ? -35.470 -10.098 46.420 1.00 94.06 98 MET A C 1
ATOM 772 O O . MET A 1 98 ? -34.949 -10.370 45.342 1.00 94.06 98 MET A O 1
ATOM 776 N N . MET A 1 99 ? -35.557 -8.841 46.869 1.00 94.62 99 MET A N 1
ATOM 777 C CA . MET A 1 99 ? -34.950 -7.713 46.149 1.00 94.62 99 MET A CA 1
ATOM 778 C C . MET A 1 99 ? -33.426 -7.837 46.094 1.00 94.62 99 MET A C 1
ATOM 780 O O . MET A 1 99 ? -32.844 -7.591 45.043 1.00 94.62 99 MET A O 1
ATOM 784 N N . ASP A 1 100 ? -32.796 -8.256 47.192 1.00 95.75 100 ASP A N 1
ATOM 785 C CA . ASP A 1 100 ? -31.348 -8.434 47.279 1.00 95.75 100 ASP A CA 1
ATOM 786 C C . ASP A 1 100 ? -30.879 -9.551 46.324 1.00 95.75 100 ASP A C 1
ATOM 788 O O . ASP A 1 100 ? -29.933 -9.357 45.562 1.00 95.75 100 ASP A O 1
ATOM 792 N N . GLU A 1 101 ? -31.578 -10.693 46.275 1.00 95.50 101 GLU A N 1
ATOM 793 C CA . GLU A 1 101 ? -31.288 -11.784 45.327 1.00 95.50 101 GLU A CA 1
ATOM 794 C C . GLU A 1 101 ? -31.464 -11.359 43.861 1.00 95.50 101 GLU A C 1
ATOM 796 O O . GLU A 1 101 ? -30.635 -11.685 42.998 1.00 95.50 101 GLU A O 1
ATOM 801 N N . GLN A 1 102 ? -32.532 -10.610 43.565 1.00 96.25 102 GLN A N 1
ATOM 802 C CA . GLN A 1 102 ? -32.760 -10.078 42.223 1.00 96.25 102 GLN A CA 1
ATOM 803 C C . GLN A 1 102 ? -31.680 -9.069 41.825 1.00 96.25 102 GLN A C 1
ATOM 805 O O . GLN A 1 102 ? -31.200 -9.123 40.691 1.00 96.25 102 GLN A O 1
ATOM 810 N N . GLN A 1 103 ? -31.253 -8.205 42.748 1.00 95.75 103 GLN A N 1
ATOM 811 C CA . GLN A 1 103 ? -30.197 -7.225 42.507 1.00 95.75 103 GLN A CA 1
ATOM 812 C C . GLN A 1 103 ? -28.860 -7.910 42.204 1.00 95.75 103 GLN A C 1
ATOM 814 O O . GLN A 1 103 ? -28.226 -7.578 41.206 1.00 95.75 103 GLN A O 1
ATOM 819 N N . VAL A 1 104 ? -28.477 -8.927 42.984 1.00 96.69 104 VAL A N 1
ATOM 820 C CA . VAL A 1 104 ? -27.236 -9.694 42.756 1.00 96.69 104 VAL A CA 1
ATOM 821 C C . VAL A 1 104 ? -27.224 -10.345 41.371 1.00 96.69 104 VAL A C 1
ATOM 823 O O . VAL A 1 104 ? -26.208 -10.322 40.673 1.00 96.69 104 VAL A O 1
ATOM 826 N N . SER A 1 105 ? -28.358 -10.903 40.945 1.00 96.69 105 SER A N 1
ATOM 827 C CA . SER A 1 105 ? -28.484 -11.533 39.625 1.00 96.69 105 SER A CA 1
ATOM 828 C C . SER A 1 105 ? -28.362 -10.513 38.487 1.00 96.69 105 SER A C 1
ATOM 830 O O . SER A 1 105 ? -27.698 -10.773 37.480 1.00 96.69 105 SER A O 1
ATOM 832 N N . LEU A 1 106 ? -28.977 -9.339 38.652 1.00 97.00 106 LEU A N 1
ATOM 833 C CA . LEU A 1 106 ? -28.880 -8.220 37.712 1.00 97.00 106 LEU A CA 1
ATOM 834 C C . LEU A 1 106 ? -27.451 -7.680 37.612 1.00 97.00 106 LEU A C 1
ATOM 836 O O . LEU A 1 106 ? -26.961 -7.465 36.503 1.00 97.00 106 LEU A O 1
ATOM 840 N N . ASP A 1 107 ? -26.769 -7.520 38.744 1.00 95.69 107 ASP A N 1
ATOM 841 C CA . ASP A 1 107 ? -25.383 -7.052 38.794 1.00 95.69 107 ASP A CA 1
ATOM 842 C C . ASP A 1 107 ? -24.440 -8.046 38.106 1.00 95.69 107 ASP A C 1
ATOM 844 O O . ASP A 1 107 ? -23.571 -7.647 37.328 1.00 95.69 107 ASP A O 1
ATOM 848 N N . TYR A 1 108 ? -24.649 -9.351 38.316 1.00 96.88 108 TYR A N 1
ATOM 849 C CA . TYR A 1 108 ? -23.908 -10.393 37.606 1.00 96.88 108 TYR A CA 1
ATOM 850 C C . TYR A 1 108 ? -24.104 -10.292 36.089 1.00 96.88 108 TYR A C 1
ATOM 852 O O . TYR A 1 108 ? -23.127 -10.226 35.343 1.00 96.88 108 TYR A O 1
ATOM 860 N N . LEU A 1 109 ? -25.353 -10.224 35.619 1.00 96.81 109 LEU A N 1
ATOM 861 C CA . LEU A 1 10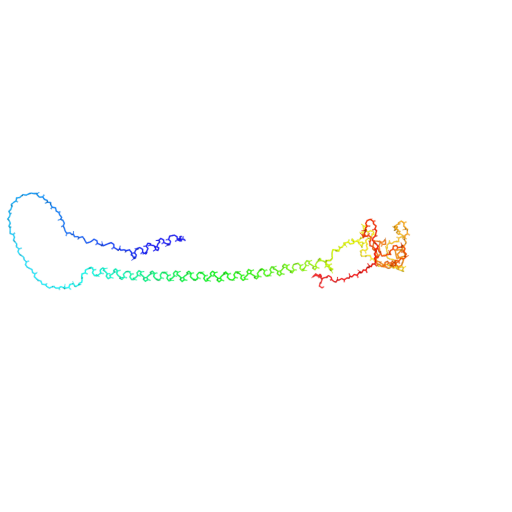9 ? -25.654 -10.100 34.189 1.00 96.81 109 LEU A CA 1
ATOM 862 C C . LEU A 1 109 ? -25.071 -8.814 33.587 1.00 96.81 109 LEU A C 1
ATOM 864 O O . LEU A 1 109 ? -24.498 -8.856 32.500 1.00 96.81 109 LEU A O 1
ATOM 868 N N . SER A 1 110 ? -25.165 -7.691 34.300 1.00 96.81 110 SER A N 1
ATOM 869 C CA . SER A 1 110 ? -24.577 -6.411 33.892 1.00 96.81 110 SER A CA 1
ATOM 870 C C . SER A 1 110 ? -23.060 -6.520 33.729 1.00 96.81 110 SER A C 1
ATOM 872 O O . SER A 1 110 ? -22.509 -6.112 32.705 1.00 96.81 110 SER A O 1
ATOM 874 N N . ASN A 1 111 ? -22.379 -7.157 34.685 1.00 96.94 111 ASN A N 1
ATOM 875 C CA . ASN A 1 111 ? -20.942 -7.409 34.601 1.00 96.94 111 ASN A CA 1
ATOM 876 C C . ASN A 1 111 ? -20.583 -8.305 33.410 1.00 96.94 111 ASN A C 1
ATOM 878 O O . ASN A 1 111 ? -19.659 -7.972 32.669 1.00 96.94 111 ASN A O 1
ATOM 882 N N . GLN A 1 112 ? -21.346 -9.375 33.166 1.00 97.12 112 GLN A N 1
ATOM 883 C CA . GLN A 1 112 ? -21.142 -10.246 32.003 1.00 97.12 112 GLN A CA 1
ATOM 884 C C . GLN A 1 112 ? -21.307 -9.479 30.680 1.00 97.12 112 GLN A C 1
ATOM 886 O O . GLN A 1 112 ? -20.505 -9.654 29.761 1.00 97.12 112 GLN A O 1
ATOM 891 N N . VAL A 1 113 ? -22.315 -8.606 30.576 1.00 96.94 113 VAL A N 1
ATOM 892 C CA . VAL A 1 113 ? -22.536 -7.763 29.389 1.00 96.94 113 VAL A CA 1
ATOM 893 C C . VAL A 1 113 ? -21.409 -6.751 29.218 1.00 96.94 113 VAL A C 1
ATOM 895 O O . VAL A 1 113 ? -20.912 -6.591 28.106 1.00 96.94 113 VAL A O 1
ATOM 898 N N . ASN A 1 114 ? -20.962 -6.103 30.292 1.00 95.00 114 ASN A N 1
ATOM 899 C CA . ASN A 1 114 ? -19.854 -5.150 30.240 1.00 95.00 114 ASN A CA 1
ATOM 900 C C . ASN A 1 114 ? -18.542 -5.829 29.840 1.00 95.00 114 ASN A C 1
ATOM 902 O O . ASN A 1 114 ? -17.808 -5.311 28.998 1.00 95.00 114 ASN A O 1
ATOM 906 N N . GLU A 1 115 ? -18.253 -7.011 30.385 1.00 96.06 115 GLU A N 1
ATOM 907 C CA . GLU A 1 115 ? -17.087 -7.794 29.984 1.00 96.06 115 GLU A CA 1
ATOM 908 C C . GLU A 1 115 ? -17.173 -8.200 28.509 1.00 96.06 115 GLU A C 1
ATOM 910 O O . GLU A 1 115 ? -16.201 -8.039 27.765 1.00 96.06 115 GLU A O 1
ATOM 915 N N . LEU A 1 116 ? -18.339 -8.671 28.059 1.00 95.62 116 LEU A N 1
ATOM 916 C CA . LEU A 1 116 ? -18.561 -9.016 26.659 1.00 95.62 116 LEU A CA 1
ATOM 917 C C . LEU A 1 116 ? -18.394 -7.795 25.749 1.00 95.62 116 LEU A C 1
ATOM 919 O O . LEU A 1 116 ? -17.692 -7.886 24.747 1.00 95.62 116 LEU A O 1
ATOM 923 N N . MET A 1 117 ? -18.970 -6.650 26.109 1.00 93.19 117 MET A N 1
ATOM 924 C CA . MET A 1 117 ? -18.823 -5.393 25.374 1.00 93.19 117 MET A CA 1
ATOM 925 C C . MET A 1 117 ? -17.362 -4.956 25.294 1.00 93.19 117 MET A C 1
ATOM 927 O O . MET A 1 117 ? -16.902 -4.582 24.219 1.00 93.19 117 MET A O 1
ATOM 931 N N . ASN A 1 118 ? -16.601 -5.077 26.384 1.00 91.38 118 ASN A N 1
ATOM 932 C CA . ASN A 1 118 ? -15.168 -4.783 26.390 1.00 91.38 118 ASN A CA 1
ATOM 933 C C . ASN A 1 118 ? -14.387 -5.741 25.482 1.00 91.38 118 ASN A C 1
ATOM 935 O O . ASN A 1 118 ? -13.534 -5.303 24.708 1.00 91.38 118 ASN A O 1
ATOM 939 N N . ARG A 1 119 ? -14.701 -7.042 25.512 1.00 92.19 119 ARG A N 1
ATOM 940 C CA . ARG A 1 119 ? -14.098 -8.038 24.610 1.00 92.19 119 ARG A CA 1
ATOM 941 C C . ARG A 1 119 ? -14.446 -7.758 23.149 1.00 92.19 119 ARG A C 1
ATOM 943 O O . ARG A 1 119 ? -13.566 -7.834 22.296 1.00 92.19 119 ARG A O 1
ATOM 950 N N . VAL A 1 120 ? -15.695 -7.400 22.855 1.00 92.94 120 VAL A N 1
ATOM 951 C CA . VAL A 1 120 ? -16.151 -7.022 21.510 1.00 92.94 120 VAL A CA 1
ATOM 952 C C . VAL A 1 120 ? -15.471 -5.738 21.054 1.00 92.94 120 VAL A C 1
ATOM 954 O O . VAL A 1 120 ? -15.016 -5.687 19.917 1.00 92.94 120 VAL A O 1
ATOM 957 N N . LEU A 1 121 ? -15.333 -4.730 21.914 1.00 83.19 121 LEU A N 1
ATOM 958 C CA . LEU A 1 121 ? -14.634 -3.484 21.600 1.00 83.19 121 LEU A CA 1
ATOM 959 C C . LEU A 1 121 ? -13.156 -3.743 21.286 1.00 83.19 121 LEU A C 1
ATOM 961 O O . LEU A 1 121 ? -12.645 -3.245 20.283 1.00 83.19 121 LEU A O 1
ATOM 965 N N . LEU A 1 122 ? -12.489 -4.578 22.088 1.00 83.81 122 LEU A N 1
ATOM 966 C CA . LEU A 1 122 ? -11.109 -4.998 21.841 1.00 83.81 122 LEU A CA 1
ATOM 967 C C . LEU A 1 122 ? -10.984 -5.764 20.523 1.00 83.81 122 LEU A C 1
ATOM 969 O O . LEU A 1 122 ? -10.137 -5.418 19.703 1.00 83.81 122 LEU A O 1
ATOM 973 N N . LEU A 1 123 ? -11.853 -6.745 20.271 1.00 82.31 123 LEU A N 1
ATOM 974 C CA . LEU A 1 123 ? -11.878 -7.486 19.007 1.00 82.31 123 LEU A CA 1
ATOM 975 C C . LEU A 1 123 ? -12.155 -6.570 17.818 1.00 82.31 123 LEU A C 1
ATOM 977 O O . LEU A 1 123 ? -11.503 -6.697 16.792 1.00 82.31 123 LEU A O 1
ATOM 981 N N . THR A 1 124 ? -13.072 -5.621 17.965 1.00 78.38 124 THR A N 1
ATOM 982 C CA . THR A 1 124 ? -13.397 -4.623 16.945 1.00 78.38 124 THR A CA 1
ATOM 983 C C . THR A 1 124 ? -12.169 -3.763 16.652 1.00 78.38 124 THR A C 1
ATOM 985 O O . THR A 1 124 ? -11.795 -3.616 15.492 1.00 78.38 124 THR A O 1
ATOM 988 N N . SER A 1 125 ? -11.463 -3.287 17.684 1.00 73.31 125 SER A N 1
ATOM 989 C CA . SER A 1 125 ? -10.212 -2.535 17.527 1.00 73.31 125 SER A CA 1
ATOM 990 C C . SER A 1 125 ? -9.096 -3.359 16.874 1.00 73.31 125 SER A C 1
ATOM 992 O O . SER A 1 125 ? -8.378 -2.840 16.026 1.00 73.31 125 SER A O 1
ATOM 994 N N . GLU A 1 126 ? -8.991 -4.651 17.195 1.00 72.62 126 GLU A N 1
ATOM 995 C CA . GLU A 1 126 ? -8.003 -5.571 16.625 1.00 72.62 126 GLU A CA 1
ATOM 996 C C . GLU A 1 126 ? -8.338 -5.930 15.169 1.00 72.62 126 GLU A C 1
ATOM 998 O O . GLU A 1 126 ? -7.448 -6.015 14.327 1.00 72.62 126 GLU A O 1
ATOM 1003 N N . VAL A 1 127 ? -9.621 -6.094 14.835 1.00 70.31 127 VAL A N 1
ATOM 1004 C CA . VAL A 1 127 ? -10.103 -6.285 13.457 1.00 70.31 127 VAL A CA 1
ATOM 1005 C C . VAL A 1 127 ? -9.831 -5.031 12.626 1.00 70.31 127 VAL A C 1
ATOM 1007 O O . VAL A 1 127 ? -9.273 -5.145 11.535 1.00 70.31 127 VAL A O 1
ATOM 1010 N N . PHE A 1 128 ? -10.115 -3.839 13.161 1.00 60.31 128 PHE A N 1
ATOM 1011 C CA . PHE A 1 128 ? -9.773 -2.575 12.505 1.00 60.31 128 PHE A CA 1
ATOM 1012 C C . PHE A 1 128 ? -8.255 -2.387 12.362 1.00 60.31 128 PHE A C 1
ATOM 1014 O O . PHE A 1 128 ? -7.804 -1.969 11.297 1.00 60.31 128 PHE A O 1
ATOM 1021 N N . ARG A 1 129 ? -7.444 -2.781 13.355 1.00 56.38 129 ARG A N 1
ATOM 1022 C CA . ARG A 1 129 ? -5.970 -2.791 13.247 1.00 56.38 129 ARG A CA 1
ATOM 1023 C C . ARG A 1 129 ? -5.443 -3.798 12.233 1.00 56.38 129 ARG A C 1
ATOM 1025 O O . ARG A 1 129 ? -4.438 -3.559 11.578 1.00 56.38 129 ARG A O 1
ATOM 1032 N N . LYS A 1 130 ? -6.101 -4.942 12.068 1.00 55.62 130 LYS A N 1
ATOM 1033 C CA . LYS A 1 130 ? -5.738 -5.894 11.009 1.00 55.62 130 LYS A CA 1
ATOM 1034 C C . LYS A 1 130 ? -6.094 -5.365 9.621 1.00 55.62 130 LYS A C 1
ATOM 1036 O O . LYS A 1 130 ? -5.444 -5.767 8.654 1.00 55.62 130 LYS A O 1
ATOM 1041 N N . GLN A 1 131 ? -7.074 -4.467 9.533 1.00 50.44 131 GLN A N 1
ATOM 1042 C CA . GLN A 1 131 ? -7.497 -3.823 8.293 1.00 50.44 131 GLN A CA 1
ATOM 1043 C C . GLN A 1 131 ? -6.694 -2.545 7.964 1.00 50.44 131 GLN A C 1
ATOM 1045 O O . GLN A 1 131 ? -6.566 -2.208 6.788 1.00 50.44 131 GLN A O 1
ATOM 1050 N N . LEU A 1 132 ? -6.098 -1.883 8.963 1.00 51.72 132 LEU A N 1
ATOM 1051 C CA . LEU A 1 132 ? -5.226 -0.712 8.818 1.00 51.72 132 LEU A CA 1
ATOM 1052 C C . LEU A 1 132 ? -3.867 -0.968 9.503 1.00 51.72 132 LEU A C 1
ATOM 1054 O O . LEU A 1 132 ? -3.771 -0.947 10.724 1.00 51.72 132 LEU A O 1
ATOM 1058 N N . ASP A 1 133 ? -2.831 -1.157 8.680 1.00 43.56 133 ASP A N 1
ATOM 1059 C CA . ASP A 1 133 ? -1.383 -1.161 8.983 1.00 43.56 133 ASP A CA 1
ATOM 1060 C C . ASP A 1 133 ? -0.666 -2.517 9.185 1.00 43.56 133 ASP A C 1
ATOM 1062 O O . ASP A 1 133 ? -0.530 -3.041 10.291 1.00 43.56 133 ASP A O 1
ATOM 1066 N N . PRO A 1 134 ? -0.043 -3.055 8.114 1.00 56.47 134 PRO A N 1
ATOM 1067 C CA . PRO A 1 134 ? 0.930 -4.149 8.187 1.00 56.47 134 PRO A CA 1
ATOM 1068 C C . PRO A 1 134 ? 2.312 -3.780 8.767 1.00 56.47 134 PRO A C 1
ATOM 1070 O O . PRO A 1 134 ? 3.188 -4.645 8.778 1.00 56.47 134 PRO A O 1
ATOM 1073 N N . PHE A 1 135 ? 2.558 -2.542 9.216 1.00 54.75 135 PHE A N 1
ATOM 1074 C CA . PHE A 1 135 ? 3.894 -2.085 9.632 1.00 54.75 135 PHE A CA 1
ATOM 1075 C C . PHE A 1 135 ? 3.851 -1.150 10.859 1.00 54.75 135 PHE A C 1
ATOM 1077 O O . PHE A 1 135 ? 2.814 -0.549 11.129 1.00 54.75 135 PHE A O 1
ATOM 1084 N N . PRO A 1 136 ? 4.953 -1.036 11.635 1.00 51.31 136 PRO A N 1
ATOM 1085 C CA . PRO A 1 136 ? 4.964 -0.329 12.918 1.00 51.31 136 PRO A CA 1
ATOM 1086 C C . PRO A 1 136 ? 4.568 1.142 12.759 1.00 51.31 136 PRO A C 1
ATOM 1088 O O . PRO A 1 136 ? 5.036 1.787 11.821 1.00 51.31 136 PRO A O 1
ATOM 1091 N N . HIS A 1 137 ? 3.797 1.679 13.714 1.00 50.78 137 HIS A N 1
ATOM 1092 C CA . HIS A 1 137 ? 3.426 3.097 13.824 1.00 50.78 137 HIS A CA 1
ATOM 1093 C C . HIS A 1 137 ? 4.650 3.996 14.105 1.00 50.78 137 HIS A C 1
ATOM 1095 O O . HIS A 1 137 ? 4.788 4.604 15.165 1.00 50.78 137 HIS A O 1
ATOM 1101 N N . ARG A 1 138 ? 5.570 4.098 13.147 1.00 49.66 138 ARG A N 1
ATOM 1102 C CA . ARG A 1 138 ? 6.237 5.377 12.897 1.00 49.66 138 ARG A CA 1
ATOM 1103 C C . ARG A 1 138 ? 5.251 6.219 12.085 1.00 49.66 138 ARG A C 1
ATOM 1105 O O . ARG A 1 138 ? 4.475 5.627 11.340 1.00 49.66 138 ARG A O 1
ATOM 1112 N N . PRO A 1 139 ? 5.256 7.558 12.181 1.00 46.44 139 PRO A N 1
ATOM 1113 C CA . PRO A 1 139 ? 4.589 8.380 11.179 1.00 46.44 139 PRO A CA 1
ATOM 1114 C C . PRO A 1 139 ? 5.200 8.023 9.818 1.00 46.44 139 PRO A C 1
ATOM 1116 O O . PRO A 1 139 ? 6.303 8.458 9.484 1.00 46.44 139 PRO A O 1
ATOM 1119 N N . VAL A 1 140 ? 4.541 7.129 9.078 1.00 53.19 140 VAL A N 1
ATOM 1120 C CA . VAL A 1 140 ? 4.957 6.747 7.736 1.00 53.19 140 VAL A CA 1
ATOM 1121 C C . VAL A 1 140 ? 4.658 7.969 6.893 1.00 53.19 140 VAL A C 1
ATOM 1123 O O . VAL A 1 140 ? 3.503 8.299 6.639 1.00 53.19 140 VAL A O 1
ATOM 1126 N N . GLN A 1 141 ? 5.708 8.691 6.511 1.00 60.78 141 GLN A N 1
ATOM 1127 C CA . GLN A 1 141 ? 5.587 9.637 5.416 1.00 60.78 141 GLN A CA 1
ATOM 1128 C C . GLN A 1 141 ? 5.099 8.831 4.216 1.00 60.78 141 GLN A C 1
ATOM 1130 O O . GLN A 1 141 ? 5.796 7.935 3.748 1.00 60.78 141 GLN A O 1
ATOM 1135 N N . SER A 1 142 ? 3.876 9.101 3.765 1.00 76.75 142 SER A N 1
ATOM 1136 C CA . SER A 1 142 ? 3.382 8.510 2.531 1.00 76.75 142 SER A CA 1
ATOM 1137 C C . SER A 1 142 ? 4.259 9.020 1.390 1.00 76.75 142 SER A C 1
ATOM 1139 O O . SER A 1 142 ? 4.384 10.226 1.184 1.00 76.75 142 SER A O 1
ATOM 1141 N N . HIS A 1 143 ? 4.894 8.102 0.666 1.00 85.12 143 HIS A N 1
ATOM 1142 C CA . HIS A 1 143 ? 5.735 8.415 -0.493 1.00 85.12 143 HIS A CA 1
ATOM 1143 C C . HIS A 1 143 ? 4.899 8.612 -1.777 1.00 85.12 143 HIS A C 1
ATOM 1145 O O . HIS A 1 143 ? 5.451 8.770 -2.867 1.00 85.12 143 HIS A O 1
ATOM 1151 N N . GLY A 1 144 ? 3.565 8.603 -1.655 1.00 90.50 144 GLY A N 1
ATOM 1152 C CA . GLY A 1 144 ? 2.622 8.610 -2.772 1.00 90.50 144 GLY A CA 1
ATOM 1153 C C . GLY A 1 144 ? 2.565 7.270 -3.513 1.00 90.50 144 GLY A C 1
ATOM 1154 O O . GLY A 1 144 ? 3.338 6.354 -3.229 1.00 90.50 144 GLY A O 1
ATOM 1155 N N . ASP A 1 145 ? 1.640 7.163 -4.465 1.00 92.69 145 ASP A N 1
ATOM 1156 C CA . ASP A 1 145 ? 1.419 5.961 -5.275 1.00 92.69 145 ASP A CA 1
ATOM 1157 C C . ASP A 1 145 ? 2.048 6.111 -6.670 1.00 92.69 145 ASP A C 1
ATOM 1159 O O . ASP A 1 145 ? 1.370 6.401 -7.653 1.00 92.69 145 ASP A O 1
ATOM 1163 N N . ALA A 1 146 ? 3.370 5.939 -6.760 1.00 94.31 146 ALA A N 1
ATOM 1164 C CA . ALA A 1 146 ? 4.072 6.020 -8.041 1.00 94.31 146 ALA A CA 1
ATOM 1165 C C . ALA A 1 146 ? 3.736 4.858 -8.984 1.00 94.31 146 ALA A C 1
ATOM 1167 O O . ALA A 1 146 ? 3.921 5.000 -10.186 1.00 94.31 146 ALA A O 1
ATOM 1168 N N . PHE A 1 147 ? 3.246 3.731 -8.457 1.00 94.75 147 PHE A N 1
ATOM 1169 C CA . PHE A 1 147 ? 2.933 2.553 -9.263 1.00 94.75 147 PHE A CA 1
ATOM 1170 C C . PHE A 1 147 ? 1.641 2.745 -10.061 1.00 94.75 147 PHE A C 1
ATOM 1172 O O . PHE A 1 147 ? 1.544 2.276 -11.189 1.00 94.75 147 PHE A O 1
ATOM 1179 N N . ARG A 1 148 ? 0.653 3.461 -9.507 1.00 93.25 148 ARG A N 1
ATOM 1180 C CA . ARG A 1 148 ? -0.525 3.897 -10.277 1.00 93.25 148 ARG A CA 1
ATOM 1181 C C . ARG A 1 148 ? -0.266 5.125 -11.146 1.00 93.25 148 ARG A C 1
ATOM 1183 O O . ARG A 1 148 ? -1.049 5.375 -12.057 1.00 93.25 148 ARG A O 1
ATOM 1190 N N . GLY A 1 149 ? 0.821 5.846 -10.887 1.00 89.62 149 GLY A N 1
ATOM 1191 C CA . GLY A 1 149 ? 1.249 6.986 -11.685 1.00 89.62 149 GLY A CA 1
ATOM 1192 C C . GLY A 1 149 ? 0.387 8.240 -11.495 1.00 89.62 149 GLY A C 1
ATOM 1193 O O . GLY A 1 149 ? -0.440 8.317 -10.584 1.00 89.62 149 GLY A O 1
ATOM 1194 N N . LEU A 1 150 ? 0.610 9.249 -12.346 1.00 88.00 150 LEU A N 1
ATOM 1195 C CA . LEU A 1 150 ? -0.198 10.479 -12.388 1.00 88.00 150 LEU A CA 1
ATOM 1196 C C . LEU A 1 150 ? -1.225 10.444 -13.529 1.00 88.00 150 LEU A C 1
ATOM 1198 O O . LEU A 1 150 ? -2.334 10.957 -13.372 1.00 88.00 150 LEU A O 1
ATOM 1202 N N . GLY A 1 151 ? -0.863 9.838 -14.663 1.00 87.00 151 GLY A N 1
ATOM 1203 C CA . GLY A 1 151 ? -1.754 9.569 -15.791 1.00 87.00 151 GLY A CA 1
ATOM 1204 C C . GLY A 1 151 ? -2.079 8.084 -15.959 1.00 87.00 151 GLY A C 1
ATOM 1205 O O . GLY A 1 151 ? -1.513 7.219 -15.295 1.00 87.00 151 GLY A O 1
ATOM 1206 N N . LYS A 1 152 ? -2.982 7.772 -16.898 1.00 85.25 152 LYS A N 1
ATOM 1207 C CA . LYS A 1 152 ? -3.257 6.378 -17.294 1.00 85.25 152 LYS A CA 1
ATOM 1208 C C . LYS A 1 152 ? -2.035 5.724 -17.939 1.00 85.25 152 LYS A C 1
ATOM 1210 O O . LYS A 1 152 ? -1.797 4.541 -17.719 1.00 85.25 152 LYS A O 1
ATOM 1215 N N . GLU A 1 153 ? -1.271 6.515 -18.684 1.00 85.00 153 GLU A N 1
ATOM 1216 C CA . GLU A 1 153 ? -0.070 6.082 -19.406 1.00 85.00 153 GLU A CA 1
ATOM 1217 C C . GLU A 1 153 ? 1.051 5.652 -18.447 1.00 85.00 153 GLU A C 1
ATOM 1219 O O . GLU A 1 153 ? 1.829 4.768 -18.769 1.00 85.00 153 GLU A O 1
ATOM 1224 N N . ASP A 1 154 ? 1.086 6.233 -17.244 1.00 87.75 154 ASP A N 1
ATOM 1225 C CA . ASP A 1 154 ? 2.098 5.952 -16.221 1.00 87.75 154 ASP A CA 1
ATOM 1226 C C . ASP A 1 154 ? 1.722 4.778 -15.305 1.00 87.75 154 ASP A C 1
ATOM 1228 O O . ASP A 1 154 ? 2.487 4.420 -14.407 1.00 87.75 154 ASP A O 1
ATOM 1232 N N . ASN A 1 155 ? 0.514 4.225 -15.451 1.00 94.12 155 ASN A N 1
ATOM 1233 C CA . ASN A 1 155 ? -0.019 3.233 -14.527 1.00 94.12 155 ASN A CA 1
ATOM 1234 C C . ASN A 1 155 ? 0.617 1.864 -14.776 1.00 94.12 155 ASN A C 1
ATOM 1236 O O . ASN A 1 155 ? 0.360 1.217 -15.786 1.00 94.12 155 ASN A O 1
ATOM 1240 N N . GLN A 1 156 ? 1.403 1.392 -13.819 1.00 95.81 156 GLN A N 1
ATOM 1241 C CA . GLN A 1 156 ? 2.144 0.135 -13.891 1.00 95.81 156 GLN A CA 1
ATOM 1242 C C . GLN A 1 156 ? 1.338 -1.057 -13.345 1.00 95.81 156 GLN A C 1
ATOM 1244 O O . GLN A 1 156 ? 1.793 -2.202 -13.384 1.00 95.81 156 GLN A O 1
ATOM 1249 N N . ASN A 1 157 ? 0.121 -0.829 -12.838 1.00 95.75 157 ASN A N 1
ATOM 1250 C CA . ASN A 1 157 ? -0.730 -1.896 -12.321 1.00 95.75 157 ASN A CA 1
ATOM 1251 C C . ASN A 1 157 ? -1.216 -2.834 -13.436 1.00 95.75 157 ASN A C 1
ATOM 1253 O O . ASN A 1 157 ? -1.856 -2.399 -14.390 1.00 95.75 157 ASN A O 1
ATOM 1257 N N . GLY A 1 158 ? -0.969 -4.135 -13.268 1.00 94.62 158 GLY A N 1
ATOM 1258 C CA . GLY A 1 158 ? -1.352 -5.165 -14.240 1.00 94.62 158 GLY A CA 1
ATOM 1259 C C . GLY A 1 158 ? -0.466 -5.221 -15.485 1.00 94.62 158 GLY A C 1
ATOM 1260 O O . GLY A 1 158 ? -0.768 -5.981 -16.401 1.00 94.62 158 GLY A O 1
ATOM 1261 N N . MET A 1 159 ? 0.616 -4.445 -15.521 1.00 95.62 159 MET A N 1
ATOM 1262 C CA . MET A 1 159 ? 1.522 -4.403 -16.664 1.00 95.62 159 MET A CA 1
ATOM 1263 C C . MET A 1 159 ? 2.438 -5.625 -16.670 1.00 95.62 159 MET A C 1
ATOM 1265 O O . MET A 1 159 ? 2.808 -6.117 -15.599 1.00 95.62 159 MET A O 1
ATOM 1269 N N . PRO A 1 160 ? 2.793 -6.156 -17.849 1.00 97.19 160 PRO A N 1
ATOM 1270 C CA . PRO A 1 160 ? 3.722 -7.270 -17.953 1.00 97.19 160 PRO A CA 1
ATOM 1271 C C . PRO A 1 160 ? 5.141 -6.848 -17.552 1.00 97.19 160 PRO A C 1
ATOM 1273 O O . PRO A 1 160 ? 5.536 -5.686 -17.636 1.00 97.19 160 PRO A O 1
ATOM 1276 N N . PHE A 1 161 ? 5.928 -7.818 -17.093 1.00 98.00 161 PHE A N 1
ATOM 1277 C CA . PHE A 1 161 ? 7.335 -7.581 -16.789 1.00 98.00 161 PHE A CA 1
ATOM 1278 C C . PHE A 1 161 ? 8.134 -7.460 -18.093 1.00 98.00 161 PHE A C 1
ATOM 1280 O O . PHE A 1 161 ? 7.924 -8.242 -19.022 1.00 98.00 161 PHE A O 1
ATOM 1287 N N . SER A 1 162 ? 9.051 -6.499 -18.150 1.00 97.31 162 SER A N 1
ATOM 1288 C CA . SER A 1 162 ? 9.911 -6.237 -19.309 1.00 97.31 162 SER A CA 1
ATOM 1289 C C . SER A 1 162 ? 11.379 -6.256 -18.899 1.00 97.31 162 SER A C 1
ATOM 1291 O O . SER A 1 162 ? 11.716 -5.816 -17.799 1.00 97.31 162 SER A O 1
ATOM 1293 N N . THR A 1 163 ? 12.247 -6.735 -19.783 1.00 97.25 163 THR A N 1
ATOM 1294 C CA . THR A 1 163 ? 13.713 -6.788 -19.648 1.00 97.25 163 THR A CA 1
ATOM 1295 C C . THR A 1 163 ? 14.369 -6.289 -20.939 1.00 97.25 163 THR A C 1
ATOM 1297 O O . THR A 1 163 ? 13.683 -5.935 -21.893 1.00 97.25 163 THR A O 1
ATOM 1300 N N . SER A 1 164 ? 15.702 -6.220 -20.997 1.00 95.00 164 SER A N 1
ATOM 1301 C CA . SER A 1 164 ? 16.404 -5.720 -22.192 1.00 95.00 164 SER A CA 1
ATOM 1302 C C . SER A 1 164 ? 16.308 -6.655 -23.399 1.00 95.00 164 SER A C 1
ATOM 1304 O O . SER A 1 164 ? 16.569 -6.247 -24.522 1.00 95.00 164 SER A O 1
ATOM 1306 N N . ASP A 1 165 ? 16.005 -7.925 -23.160 1.00 96.88 165 ASP A N 1
ATOM 1307 C CA . ASP A 1 165 ? 15.852 -8.982 -24.158 1.00 96.88 165 ASP A CA 1
ATOM 1308 C C . ASP A 1 165 ? 14.381 -9.306 -24.470 1.00 96.88 165 ASP A C 1
ATOM 1310 O O . ASP A 1 165 ? 14.100 -9.902 -25.509 1.00 96.88 165 ASP A O 1
ATOM 1314 N N . VAL A 1 166 ? 13.443 -8.895 -23.609 1.00 96.69 166 VAL A N 1
ATOM 1315 C CA . VAL A 1 166 ? 12.000 -9.103 -23.786 1.00 96.69 166 VAL A CA 1
ATOM 1316 C C . VAL A 1 166 ? 11.254 -7.807 -23.481 1.00 96.69 166 VAL A C 1
ATOM 1318 O O . VAL A 1 166 ? 11.094 -7.424 -22.321 1.00 96.69 166 VAL A O 1
ATOM 1321 N N . ASP A 1 167 ? 10.771 -7.150 -24.533 1.00 95.88 167 ASP A N 1
ATOM 1322 C CA . ASP A 1 167 ? 10.096 -5.861 -24.433 1.00 95.88 167 ASP A CA 1
ATOM 1323 C C . ASP A 1 167 ? 8.566 -6.010 -24.394 1.00 95.88 167 ASP A C 1
ATOM 1325 O O . ASP A 1 167 ? 7.944 -6.414 -25.378 1.00 95.88 167 ASP A O 1
ATOM 1329 N N . ASN A 1 168 ? 7.966 -5.673 -23.249 1.00 96.38 168 ASN A N 1
ATOM 1330 C CA . ASN A 1 168 ? 6.520 -5.605 -23.050 1.00 96.38 168 ASN A CA 1
ATOM 1331 C C . ASN A 1 168 ? 6.094 -4.234 -22.478 1.00 96.38 168 ASN A C 1
ATOM 1333 O O . ASN A 1 168 ? 5.067 -4.142 -21.804 1.00 96.38 168 ASN A O 1
ATOM 1337 N N . ASP A 1 169 ? 6.888 -3.178 -22.681 1.00 94.81 169 ASP A N 1
ATOM 1338 C CA . ASP A 1 169 ? 6.748 -1.917 -21.937 1.00 94.81 169 ASP A CA 1
ATOM 1339 C C . ASP A 1 169 ? 5.779 -0.896 -22.558 1.00 94.81 169 ASP A C 1
ATOM 1341 O O . ASP A 1 169 ? 5.532 0.166 -21.979 1.00 94.81 169 ASP A O 1
ATOM 1345 N N . GLY A 1 170 ? 5.214 -1.214 -23.723 1.00 92.38 170 GLY A N 1
ATOM 1346 C CA . GLY A 1 170 ? 4.269 -0.356 -24.435 1.00 92.38 170 GLY A CA 1
ATOM 1347 C C . GLY A 1 170 ? 4.908 0.782 -25.240 1.00 92.38 170 GLY A C 1
ATOM 1348 O O . GLY A 1 170 ? 4.169 1.568 -25.832 1.00 92.38 170 GLY A O 1
ATOM 1349 N N . CYS A 1 171 ? 6.241 0.872 -25.334 1.00 92.12 171 CYS A N 1
ATOM 1350 C CA . CYS A 1 171 ? 6.958 1.899 -26.100 1.00 92.12 171 CYS A CA 1
ATOM 1351 C C . CYS A 1 171 ? 7.234 1.533 -27.561 1.00 92.12 171 CYS A C 1
ATOM 1353 O O . CYS A 1 171 ? 8.339 1.727 -28.069 1.00 92.12 171 CYS A O 1
ATOM 1355 N N . HIS A 1 172 ? 6.204 1.090 -28.285 1.00 87.50 172 HIS A N 1
ATOM 1356 C CA . HIS A 1 172 ? 6.313 0.774 -29.709 1.00 87.50 172 HIS A CA 1
ATOM 1357 C C . HIS A 1 172 ? 5.537 1.775 -30.594 1.00 87.50 172 HIS A C 1
ATOM 1359 O O . HIS A 1 172 ? 4.333 1.931 -30.402 1.00 87.50 172 HIS A O 1
ATOM 1365 N N . PRO A 1 173 ? 6.165 2.436 -31.594 1.00 89.25 173 PRO A N 1
ATOM 1366 C CA . PRO A 1 173 ? 7.574 2.330 -31.988 1.00 89.25 173 PRO A CA 1
ATOM 1367 C C . PRO A 1 173 ? 8.538 3.153 -31.114 1.00 89.25 173 PRO A C 1
ATOM 1369 O O . PRO A 1 173 ? 9.745 2.924 -31.191 1.00 89.25 173 PRO A O 1
ATOM 1372 N N . ALA A 1 174 ? 8.031 4.127 -30.348 1.00 92.25 174 ALA A N 1
ATOM 1373 C CA . ALA A 1 174 ? 8.784 4.877 -29.346 1.00 92.25 174 ALA A CA 1
ATOM 1374 C C . ALA A 1 174 ? 7.850 5.634 -28.383 1.00 92.25 174 ALA A C 1
ATOM 1376 O O . ALA A 1 174 ? 6.786 6.100 -28.790 1.00 92.25 174 ALA A O 1
ATOM 1377 N N . CYS A 1 175 ? 8.303 5.845 -27.148 1.00 91.81 175 CYS A N 1
ATOM 1378 C CA . CYS A 1 175 ? 7.729 6.791 -26.188 1.00 91.81 175 CYS A CA 1
ATOM 1379 C C . CYS A 1 175 ? 8.548 8.082 -26.119 1.00 91.81 175 CYS A C 1
ATOM 1381 O O . CYS A 1 175 ? 9.750 8.079 -26.400 1.00 91.81 175 CYS A O 1
ATOM 1383 N N . LEU A 1 176 ? 7.923 9.171 -25.665 1.00 89.94 176 LEU A N 1
ATOM 1384 C CA . LEU A 1 176 ? 8.618 10.403 -25.294 1.00 89.94 176 LEU A CA 1
ATOM 1385 C C . LEU A 1 176 ? 8.750 10.480 -23.768 1.00 89.94 176 LEU A C 1
ATOM 1387 O O . LEU A 1 176 ? 7.790 10.806 -23.077 1.00 89.94 176 LEU A O 1
ATOM 1391 N N . VAL A 1 177 ? 9.944 10.210 -23.244 1.00 86.81 177 VAL A N 1
ATOM 1392 C CA . VAL A 1 177 ? 10.224 10.213 -21.799 1.00 86.81 177 VAL A CA 1
ATOM 1393 C C . VAL A 1 177 ? 11.234 11.311 -21.498 1.00 86.81 177 VAL A C 1
ATOM 1395 O O . VAL A 1 177 ? 12.342 11.301 -22.028 1.00 86.81 177 VAL A O 1
ATOM 1398 N N . ASN A 1 178 ? 10.855 12.289 -20.669 1.00 79.56 178 ASN A N 1
ATOM 1399 C CA . ASN A 1 178 ? 11.688 13.456 -20.336 1.00 79.56 178 ASN A CA 1
ATOM 1400 C C . ASN A 1 178 ? 12.254 14.189 -21.573 1.00 79.56 178 ASN A C 1
ATOM 1402 O O . ASN A 1 178 ? 13.380 14.676 -21.552 1.00 79.56 178 ASN A O 1
ATOM 1406 N N . GLY A 1 179 ? 11.490 14.238 -22.670 1.00 82.12 179 GLY A N 1
ATOM 1407 C CA . GLY A 1 179 ? 11.915 14.858 -23.932 1.00 82.12 179 GLY A CA 1
ATOM 1408 C C . GLY A 1 179 ? 12.815 13.986 -24.817 1.00 82.12 179 GLY A C 1
ATOM 1409 O O . GLY A 1 179 ? 13.180 14.416 -25.909 1.00 82.12 179 GLY A O 1
ATOM 1410 N N . HIS A 1 180 ? 13.139 12.760 -24.401 1.00 82.38 180 HIS A N 1
ATOM 1411 C CA . HIS A 1 180 ? 13.908 11.801 -25.190 1.00 82.38 180 HIS A CA 1
ATOM 1412 C C . HIS A 1 180 ? 13.000 10.730 -25.797 1.00 82.38 180 HIS A C 1
ATOM 1414 O O . HIS A 1 180 ? 12.135 10.170 -25.124 1.00 82.38 180 HIS A O 1
ATOM 1420 N N . SER A 1 181 ? 13.214 10.431 -27.080 1.00 92.19 181 SER A N 1
ATOM 1421 C CA . SER A 1 181 ? 12.554 9.312 -27.751 1.00 92.19 181 SER A CA 1
ATOM 1422 C C . SER A 1 181 ? 13.220 8.001 -27.325 1.00 92.19 181 SER A C 1
ATOM 1424 O O . SER A 1 181 ? 14.408 7.804 -27.586 1.00 92.19 181 SER A O 1
ATOM 1426 N N . THR A 1 182 ? 12.474 7.120 -26.658 1.00 90.88 182 THR A N 1
ATOM 1427 C CA . THR A 1 182 ? 12.950 5.793 -26.247 1.00 90.88 182 THR A CA 1
ATOM 1428 C C . THR A 1 182 ? 12.143 4.699 -26.924 1.00 90.88 182 THR A C 1
ATOM 1430 O O . THR A 1 182 ? 10.921 4.785 -26.998 1.00 90.88 182 THR A O 1
ATOM 1433 N N . LYS A 1 183 ? 12.832 3.668 -27.413 1.00 93.25 183 LYS A N 1
ATOM 1434 C CA . LYS A 1 183 ? 12.205 2.470 -27.990 1.00 93.25 183 LYS A CA 1
ATOM 1435 C C . LYS A 1 183 ? 12.016 1.346 -26.975 1.00 93.25 183 LYS A C 1
ATOM 1437 O O . LYS A 1 183 ? 11.306 0.410 -27.276 1.00 93.25 183 LYS A O 1
ATOM 1442 N N . SER A 1 184 ? 12.714 1.420 -25.839 1.00 94.44 184 SER A N 1
ATOM 1443 C CA . SER A 1 184 ? 12.645 0.430 -24.767 1.00 94.44 184 SER A CA 1
ATOM 1444 C C . SER A 1 184 ? 13.061 1.065 -23.445 1.00 94.44 184 SER A C 1
ATOM 1446 O O . SER A 1 184 ? 14.146 1.645 -23.296 1.00 94.44 184 SER A O 1
ATOM 1448 N N . CYS A 1 185 ? 12.195 0.936 -22.460 1.00 94.31 185 CYS A N 1
ATOM 1449 C CA . CYS A 1 185 ? 12.363 1.403 -21.098 1.00 94.31 185 CYS A CA 1
ATOM 1450 C C . CYS A 1 185 ? 13.423 0.622 -20.347 1.00 94.31 185 CYS A C 1
ATOM 1452 O O . CYS A 1 185 ? 14.144 1.216 -19.544 1.00 94.31 185 CYS A O 1
ATOM 1454 N N . SER A 1 186 ? 13.572 -0.674 -20.626 1.00 94.62 186 SER A N 1
ATOM 1455 C CA . SER A 1 186 ? 14.654 -1.446 -20.023 1.00 94.62 186 SER A CA 1
ATOM 1456 C C . SER A 1 186 ? 16.010 -0.890 -20.455 1.00 94.62 186 SER A C 1
ATOM 1458 O O . SER A 1 186 ? 16.833 -0.572 -19.598 1.00 94.62 186 SER A O 1
ATOM 1460 N N . HIS A 1 187 ? 16.212 -0.656 -21.756 1.00 92.44 187 HIS A N 1
ATOM 1461 C CA . HIS A 1 187 ? 17.444 -0.046 -22.265 1.00 92.44 187 HIS A CA 1
ATOM 1462 C C . HIS A 1 187 ? 17.673 1.377 -21.741 1.00 92.44 187 HIS A C 1
ATOM 1464 O O . HIS A 1 187 ? 18.792 1.702 -21.347 1.00 92.44 187 HIS A O 1
ATOM 1470 N N . LEU A 1 188 ? 16.623 2.205 -21.667 1.00 90.69 188 LEU A N 1
ATOM 1471 C CA . LEU A 1 188 ? 16.708 3.544 -21.069 1.00 90.69 188 LEU A CA 1
ATOM 1472 C C . LEU A 1 188 ? 17.158 3.496 -19.600 1.00 90.69 188 LEU A C 1
ATOM 1474 O O . LEU A 1 188 ? 17.900 4.362 -19.144 1.00 90.69 188 LEU A O 1
ATOM 1478 N N . ASN A 1 189 ? 16.728 2.471 -18.863 1.00 91.00 189 ASN A N 1
ATOM 1479 C CA . ASN A 1 189 ? 17.027 2.286 -17.448 1.00 91.00 189 ASN A CA 1
ATOM 1480 C C . ASN A 1 189 ? 18.206 1.325 -17.219 1.00 91.00 189 ASN A C 1
ATOM 1482 O O . ASN A 1 189 ? 18.185 0.542 -16.274 1.00 91.00 189 ASN A O 1
ATOM 1486 N N . ASN A 1 190 ? 19.247 1.373 -18.057 1.00 91.00 190 ASN A N 1
ATOM 1487 C CA . ASN A 1 190 ? 20.460 0.553 -17.916 1.00 91.00 190 ASN A CA 1
ATOM 1488 C C . ASN A 1 190 ? 20.184 -0.962 -17.838 1.00 91.00 190 ASN A C 1
ATOM 1490 O O . ASN A 1 190 ? 20.747 -1.668 -17.000 1.00 91.00 190 ASN A O 1
ATOM 1494 N N . ASN A 1 191 ? 19.303 -1.453 -18.706 1.00 92.81 191 ASN A N 1
ATOM 1495 C CA . ASN A 1 191 ? 18.928 -2.860 -18.854 1.00 92.81 191 ASN A CA 1
ATOM 1496 C C . ASN A 1 191 ? 18.251 -3.466 -17.611 1.00 92.81 191 ASN A C 1
ATOM 1498 O O . ASN A 1 191 ? 18.305 -4.675 -17.388 1.00 92.81 191 ASN A O 1
ATOM 1502 N N . THR A 1 192 ? 17.602 -2.646 -16.779 1.00 94.31 192 THR A N 1
ATOM 1503 C CA . THR A 1 192 ? 16.850 -3.156 -15.621 1.00 94.31 192 THR A CA 1
ATOM 1504 C C . THR A 1 192 ? 15.538 -3.795 -16.050 1.00 94.31 192 THR A C 1
ATOM 1506 O O . THR A 1 192 ? 14.900 -3.329 -16.995 1.00 94.31 192 THR A O 1
ATOM 1509 N N . GLY A 1 193 ? 15.124 -4.839 -15.335 1.00 96.31 193 GLY A N 1
ATOM 1510 C CA . GLY A 1 193 ? 13.806 -5.436 -15.502 1.00 96.31 193 GLY A CA 1
ATOM 1511 C C . GLY A 1 193 ? 12.777 -4.806 -14.569 1.00 96.31 193 GLY A C 1
ATOM 1512 O O . GLY A 1 193 ? 13.058 -4.647 -13.377 1.00 96.31 193 GLY A O 1
ATOM 1513 N N . TRP A 1 194 ? 11.597 -4.464 -15.079 1.00 97.44 194 TRP A N 1
ATOM 1514 C CA . TRP A 1 194 ? 10.507 -3.904 -14.277 1.00 97.44 194 TRP A CA 1
ATOM 1515 C C . TRP A 1 194 ? 9.149 -4.074 -14.970 1.00 97.44 194 TRP A C 1
ATOM 1517 O O . TRP A 1 194 ? 9.073 -4.395 -16.156 1.00 97.44 194 TRP A O 1
ATOM 1527 N N . TRP A 1 195 ? 8.065 -3.825 -14.236 1.00 97.62 195 TRP A N 1
ATOM 1528 C CA . TRP A 1 195 ? 6.724 -3.662 -14.805 1.00 97.62 195 TRP A CA 1
ATOM 1529 C C . TRP A 1 195 ? 6.597 -2.262 -15.415 1.00 97.62 195 TRP A C 1
ATOM 1531 O O . TRP A 1 195 ? 6.045 -1.343 -14.809 1.00 97.62 195 TRP A O 1
ATOM 1541 N N . PHE A 1 196 ? 7.221 -2.057 -16.570 1.00 95.88 196 PHE A N 1
ATOM 1542 C CA . PHE A 1 196 ? 7.166 -0.786 -17.286 1.00 95.88 196 PHE A CA 1
ATOM 1543 C C . PHE A 1 196 ? 5.817 -0.614 -18.005 1.00 95.88 196 PHE A C 1
ATOM 1545 O O . PHE A 1 196 ? 5.217 -1.584 -18.453 1.00 95.88 196 PHE A O 1
ATOM 1552 N N . ASN A 1 197 ? 5.366 0.635 -18.116 1.00 94.88 197 ASN A N 1
ATOM 1553 C CA . ASN A 1 197 ? 4.272 1.060 -18.990 1.00 94.88 197 ASN A CA 1
ATOM 1554 C C . ASN A 1 197 ? 4.578 2.475 -19.445 1.00 94.88 197 ASN A C 1
ATOM 1556 O O . ASN A 1 197 ? 4.589 3.386 -18.619 1.00 94.88 197 ASN A O 1
ATOM 1560 N N . GLN A 1 198 ? 4.989 2.615 -20.702 1.00 93.00 198 GLN A N 1
ATOM 1561 C CA . GLN A 1 198 ? 5.632 3.830 -21.197 1.00 93.00 198 GLN A CA 1
ATOM 1562 C C . GLN A 1 198 ? 6.725 4.326 -20.230 1.00 93.00 198 GLN A C 1
ATOM 1564 O O . GLN A 1 198 ? 6.865 5.507 -19.921 1.00 93.00 198 GLN A O 1
ATOM 1569 N N . CYS A 1 199 ? 7.474 3.355 -19.700 1.00 92.50 199 CYS A N 1
ATOM 1570 C CA . CYS A 1 199 ? 8.429 3.423 -18.591 1.00 92.50 199 CYS A CA 1
ATOM 1571 C C . CYS A 1 199 ? 7.781 3.652 -17.218 1.00 92.50 199 CYS A C 1
ATOM 1573 O O . CYS A 1 199 ? 8.093 2.918 -16.280 1.00 92.50 199 CYS A O 1
ATOM 1575 N N . GLY A 1 200 ? 6.841 4.585 -17.101 1.00 93.19 200 GLY A N 1
ATOM 1576 C CA . GLY A 1 200 ? 6.114 4.859 -15.862 1.00 93.19 200 GLY A CA 1
ATOM 1577 C C . GLY A 1 200 ? 6.939 5.616 -14.815 1.00 93.19 200 GLY A C 1
ATOM 1578 O O . GLY A 1 200 ? 8.025 6.135 -15.089 1.00 93.19 200 GLY A O 1
ATOM 1579 N N . LEU A 1 201 ? 6.403 5.710 -13.591 1.00 93.25 201 LEU A N 1
ATOM 1580 C CA . LEU A 1 201 ? 6.960 6.570 -12.536 1.00 93.25 201 LEU A CA 1
ATOM 1581 C C . LEU A 1 201 ? 7.688 5.826 -11.412 1.00 93.25 201 LEU A C 1
ATOM 1583 O O . LEU A 1 201 ? 8.358 6.480 -10.605 1.00 93.25 201 LEU A O 1
ATOM 1587 N N . ALA A 1 202 ? 7.597 4.500 -11.336 1.00 94.88 202 ALA A N 1
ATOM 1588 C CA . ALA A 1 202 ? 8.343 3.689 -10.381 1.00 94.88 202 ALA A CA 1
ATOM 1589 C C . ALA A 1 202 ? 9.338 2.771 -11.097 1.00 94.88 202 ALA A C 1
ATOM 1591 O O . ALA A 1 202 ? 8.994 2.107 -12.071 1.00 94.88 202 ALA A O 1
ATOM 1592 N N . ASN A 1 203 ? 10.556 2.688 -10.562 1.00 95.12 203 ASN A N 1
ATOM 1593 C CA . ASN A 1 203 ? 11.524 1.642 -10.883 1.00 95.12 203 ASN A CA 1
ATOM 1594 C C . ASN A 1 203 ? 12.430 1.430 -9.666 1.00 95.12 203 ASN A C 1
ATOM 1596 O O . ASN A 1 203 ? 13.354 2.208 -9.423 1.00 95.12 203 ASN A O 1
ATOM 1600 N N . LEU A 1 204 ? 12.163 0.386 -8.877 1.00 95.00 204 LEU A N 1
ATOM 1601 C CA . LEU A 1 204 ? 12.978 0.078 -7.695 1.00 95.00 204 LEU A CA 1
ATOM 1602 C C . LEU A 1 204 ? 14.200 -0.794 -8.025 1.00 95.00 204 LEU A C 1
ATOM 1604 O O . LEU A 1 204 ? 15.092 -0.914 -7.188 1.00 95.00 204 LEU A O 1
ATOM 1608 N N . ASN A 1 205 ? 14.258 -1.351 -9.239 1.00 95.19 205 ASN A N 1
ATOM 1609 C CA . ASN A 1 205 ? 15.369 -2.166 -9.738 1.00 95.19 205 ASN A CA 1
ATOM 1610 C C . ASN A 1 205 ? 16.472 -1.329 -10.408 1.00 95.19 205 ASN A C 1
ATOM 1612 O O . ASN A 1 205 ? 17.451 -1.881 -10.905 1.00 95.19 205 ASN A O 1
ATOM 1616 N N . GLY A 1 206 ? 16.324 -0.004 -10.417 1.00 89.12 206 GLY A N 1
ATOM 1617 C CA . GLY A 1 206 ? 17.308 0.929 -10.943 1.00 89.12 206 GLY A CA 1
ATOM 1618 C C . GLY A 1 206 ? 18.688 0.813 -10.289 1.00 89.12 206 GLY A C 1
ATOM 1619 O O . GLY A 1 206 ? 18.824 0.493 -9.109 1.00 89.12 206 GLY A O 1
ATOM 1620 N N . ILE A 1 207 ? 19.739 1.131 -11.048 1.00 85.25 207 ILE A N 1
ATOM 1621 C CA . ILE A 1 207 ? 21.121 1.059 -10.552 1.00 85.25 207 ILE A CA 1
ATOM 1622 C C . ILE A 1 207 ? 21.334 2.046 -9.395 1.00 85.25 207 ILE A C 1
ATOM 1624 O O . ILE A 1 207 ? 21.132 3.255 -9.530 1.00 85.25 207 ILE A O 1
ATOM 1628 N N . HIS A 1 208 ? 21.805 1.548 -8.252 1.00 78.56 208 HIS A N 1
ATOM 1629 C CA . HIS A 1 208 ? 22.222 2.392 -7.136 1.00 78.56 208 HIS A CA 1
ATOM 1630 C C . HIS A 1 208 ? 23.675 2.857 -7.323 1.00 78.56 208 HIS A C 1
ATOM 1632 O O . HIS A 1 208 ? 24.611 2.058 -7.266 1.00 78.56 208 HIS A O 1
ATOM 1638 N N . HIS A 1 209 ? 23.886 4.161 -7.506 1.00 69.88 209 HIS A N 1
ATOM 1639 C CA . HIS A 1 209 ? 25.225 4.748 -7.569 1.00 69.88 209 HIS A CA 1
ATOM 1640 C C . HIS A 1 209 ? 25.711 5.151 -6.162 1.00 69.88 209 HIS A C 1
ATOM 1642 O O . HIS A 1 209 ? 25.059 5.927 -5.467 1.00 69.88 209 HIS A O 1
ATOM 1648 N N . PHE A 1 210 ? 26.861 4.617 -5.733 1.00 58.72 210 PHE A N 1
ATOM 1649 C CA . PHE A 1 210 ? 27.527 4.965 -4.464 1.00 58.72 210 PHE A CA 1
ATOM 1650 C C . PHE A 1 210 ? 28.032 6.430 -4.454 1.00 58.72 210 PHE A C 1
ATOM 1652 O O . PHE A 1 210 ? 28.324 6.982 -5.522 1.00 58.72 210 PHE A O 1
ATOM 1659 N N . PRO A 1 211 ? 28.172 7.075 -3.273 1.00 51.41 211 PRO A N 1
ATOM 1660 C CA . PRO A 1 211 ? 28.638 8.457 -3.170 1.00 51.41 211 PRO A CA 1
ATOM 1661 C C . PRO A 1 211 ? 30.060 8.599 -3.730 1.00 51.41 211 PRO A C 1
ATOM 1663 O O . PRO A 1 211 ? 30.985 7.923 -3.292 1.00 51.41 211 PRO A O 1
ATOM 1666 N N . GLY A 1 212 ? 30.208 9.478 -4.724 1.00 53.31 212 GLY A N 1
ATOM 1667 C CA . GLY A 1 212 ? 31.457 9.736 -5.451 1.00 53.31 212 GLY A CA 1
ATOM 1668 C C . GLY A 1 212 ? 31.219 10.119 -6.915 1.00 53.31 212 GLY A C 1
ATOM 1669 O O . GLY A 1 212 ? 32.000 10.866 -7.496 1.00 53.31 212 GLY A O 1
ATOM 1670 N N . LYS A 1 213 ? 30.089 9.688 -7.492 1.00 53.03 213 LYS A N 1
ATOM 1671 C CA . LYS A 1 213 ? 29.580 10.184 -8.779 1.00 53.03 213 LYS A CA 1
ATOM 1672 C C . LYS A 1 213 ? 28.328 11.029 -8.533 1.00 53.03 213 LYS A C 1
ATOM 1674 O O . LYS A 1 213 ? 27.407 10.589 -7.857 1.00 53.03 213 LYS A O 1
ATOM 1679 N N . LEU A 1 214 ? 28.289 12.237 -9.092 1.00 49.34 214 LEU A N 1
ATOM 1680 C CA . LEU A 1 214 ? 27.186 13.214 -9.006 1.00 49.34 214 LEU A CA 1
ATOM 1681 C C . LEU A 1 214 ? 25.875 12.770 -9.697 1.00 49.34 214 LEU A C 1
ATOM 1683 O O . LEU A 1 214 ? 24.971 13.582 -9.876 1.00 49.34 214 LEU A O 1
ATOM 1687 N N . LEU A 1 215 ? 25.751 11.501 -10.086 1.00 49.19 215 LEU A N 1
ATOM 1688 C CA . LEU A 1 215 ? 24.618 10.989 -10.848 1.00 49.19 215 LEU A CA 1
ATOM 1689 C C . LEU A 1 215 ? 23.487 10.559 -9.908 1.00 49.19 215 LEU A C 1
ATOM 1691 O O . LEU A 1 215 ? 23.715 9.943 -8.866 1.00 49.19 215 LEU A O 1
ATOM 1695 N N . ALA A 1 216 ? 22.258 10.929 -10.270 1.00 54.97 216 ALA A N 1
ATOM 1696 C CA . ALA A 1 216 ? 21.049 10.450 -9.615 1.00 54.97 216 ALA A CA 1
ATOM 1697 C C . ALA A 1 216 ? 21.038 8.910 -9.596 1.00 54.97 216 ALA A C 1
ATOM 1699 O O . ALA A 1 216 ? 21.487 8.269 -10.542 1.00 54.97 216 ALA A O 1
ATOM 1700 N N . THR A 1 217 ? 20.560 8.312 -8.504 1.00 61.19 217 THR A N 1
ATOM 1701 C CA . THR A 1 217 ? 20.298 6.869 -8.448 1.00 61.19 217 THR A CA 1
ATOM 1702 C C . THR A 1 217 ? 19.283 6.509 -9.529 1.00 61.19 217 THR A C 1
ATOM 1704 O O . THR A 1 217 ? 18.306 7.235 -9.688 1.00 61.19 217 THR A O 1
ATOM 1707 N N . GLY A 1 218 ? 19.467 5.386 -10.227 1.00 80.56 218 GLY A N 1
ATOM 1708 C CA . GLY A 1 218 ? 18.453 4.862 -11.149 1.00 80.56 218 GLY A CA 1
ATOM 1709 C C . GLY A 1 218 ? 17.184 4.392 -10.430 1.00 80.56 218 GLY A C 1
ATOM 1710 O O . GLY A 1 218 ? 16.160 4.184 -11.066 1.00 80.56 218 GLY A O 1
ATOM 1711 N N . ILE A 1 219 ? 17.245 4.217 -9.104 1.00 90.94 219 ILE A N 1
ATOM 1712 C CA . ILE A 1 219 ? 16.082 3.924 -8.264 1.00 90.94 219 ILE A CA 1
ATOM 1713 C C . ILE A 1 219 ? 15.155 5.144 -8.245 1.00 90.94 219 ILE A C 1
ATOM 1715 O O . ILE A 1 219 ? 15.552 6.216 -7.775 1.00 90.94 219 ILE A O 1
ATOM 1719 N N . GLN A 1 220 ? 13.914 4.952 -8.691 1.00 90.62 220 GLN A N 1
ATOM 1720 C CA . GLN A 1 220 ? 12.926 6.013 -8.870 1.00 90.62 220 GLN A CA 1
ATOM 1721 C C . GLN A 1 220 ? 11.590 5.691 -8.186 1.00 90.62 220 GLN A C 1
ATOM 1723 O O . GLN A 1 220 ? 11.064 4.580 -8.287 1.00 90.62 220 GLN A O 1
ATOM 1728 N N . TRP A 1 221 ? 11.013 6.715 -7.548 1.00 94.00 221 TRP A N 1
ATOM 1729 C CA . TRP A 1 221 ? 9.623 6.754 -7.087 1.00 94.00 221 TRP A CA 1
ATOM 1730 C C . TRP A 1 221 ? 9.045 8.153 -7.347 1.00 94.00 221 TRP A C 1
ATOM 1732 O O . TRP A 1 221 ? 9.211 9.066 -6.538 1.00 94.00 221 TRP A O 1
ATOM 1742 N N . GLY A 1 222 ? 8.426 8.348 -8.513 1.00 90.88 222 GLY A N 1
ATOM 1743 C CA . GLY A 1 222 ? 8.124 9.671 -9.077 1.00 90.88 222 GLY A CA 1
ATOM 1744 C C . GLY A 1 222 ? 7.175 10.543 -8.250 1.00 90.88 222 GLY A C 1
ATOM 1745 O O . GLY A 1 222 ? 7.249 11.766 -8.326 1.00 90.88 222 GLY A O 1
ATOM 1746 N N . THR A 1 223 ? 6.334 9.945 -7.404 1.00 91.88 223 THR A N 1
ATOM 1747 C CA . THR A 1 223 ? 5.447 10.694 -6.498 1.00 91.88 223 THR A CA 1
ATOM 1748 C C . THR A 1 223 ? 6.151 11.196 -5.238 1.00 91.88 223 THR A C 1
ATOM 1750 O O . THR A 1 223 ? 5.595 12.024 -4.518 1.00 91.88 223 THR A O 1
ATOM 1753 N N . TRP A 1 224 ? 7.369 10.724 -4.948 1.00 91.75 224 TRP A N 1
ATOM 1754 C CA . TRP A 1 224 ? 8.111 11.144 -3.765 1.00 91.75 224 TRP A CA 1
ATOM 1755 C C . TRP A 1 224 ? 9.034 12.316 -4.091 1.00 91.75 224 TRP A C 1
ATOM 1757 O O . TRP A 1 224 ? 10.157 12.155 -4.577 1.00 91.75 224 TRP A O 1
ATOM 1767 N N . THR A 1 225 ? 8.550 13.521 -3.791 1.00 88.00 225 THR A N 1
ATOM 1768 C CA . THR A 1 225 ? 9.277 14.773 -4.017 1.00 88.00 225 THR A CA 1
ATOM 1769 C C . THR A 1 225 ? 9.541 15.522 -2.709 1.00 88.00 225 THR A C 1
ATOM 1771 O O . THR A 1 225 ? 8.802 15.409 -1.730 1.00 88.00 225 THR A O 1
ATOM 1774 N N . LYS A 1 226 ? 10.635 16.287 -2.677 1.00 85.62 226 LYS A N 1
ATOM 1775 C CA . LYS A 1 226 ? 10.996 17.220 -1.605 1.00 85.62 226 LYS A CA 1
ATOM 1776 C C . LYS A 1 226 ? 11.376 18.552 -2.246 1.00 85.62 226 LYS A C 1
ATOM 1778 O O . LYS A 1 226 ? 12.290 18.585 -3.063 1.00 85.62 226 LYS A O 1
ATOM 1783 N N . ASN A 1 227 ? 10.689 19.638 -1.886 1.00 85.50 227 ASN A N 1
ATOM 1784 C CA . ASN A 1 227 ? 10.865 20.964 -2.504 1.00 85.50 227 ASN A CA 1
ATOM 1785 C C . ASN A 1 227 ? 10.770 20.909 -4.045 1.00 85.50 227 ASN A C 1
ATOM 1787 O O . ASN A 1 227 ? 11.653 21.401 -4.743 1.00 85.50 227 ASN A O 1
ATOM 1791 N N . ASN A 1 228 ? 9.743 20.230 -4.569 1.00 83.75 228 ASN A N 1
ATOM 1792 C CA . ASN A 1 228 ? 9.519 19.991 -6.005 1.00 83.75 228 ASN A CA 1
ATOM 1793 C C . ASN A 1 228 ? 10.646 19.238 -6.736 1.00 83.75 228 ASN A C 1
ATOM 1795 O O . ASN A 1 228 ? 10.651 19.174 -7.960 1.00 83.75 228 ASN A O 1
ATOM 1799 N N . SER A 1 229 ? 11.589 18.644 -6.005 1.00 84.12 229 SER A N 1
ATOM 1800 C CA . SER A 1 229 ? 12.663 17.825 -6.568 1.00 84.12 229 SER A CA 1
ATOM 1801 C C . SER A 1 229 ? 12.453 16.350 -6.209 1.00 84.12 229 SER A C 1
ATOM 1803 O O . SER A 1 229 ? 12.104 16.065 -5.059 1.00 84.12 229 SER A O 1
ATOM 1805 N N . PRO A 1 230 ? 12.681 15.398 -7.133 1.00 84.31 230 PRO A N 1
ATOM 1806 C CA . PRO A 1 230 ? 12.630 13.971 -6.820 1.00 84.31 230 PRO A CA 1
ATOM 1807 C C . PRO A 1 230 ? 13.582 13.594 -5.678 1.00 84.31 230 PRO A C 1
ATOM 1809 O O . PRO A 1 230 ? 14.720 14.072 -5.607 1.00 84.31 230 PRO A O 1
ATOM 1812 N N . VAL A 1 231 ? 13.126 12.729 -4.770 1.00 86.38 231 VAL A N 1
ATOM 1813 C CA . VAL A 1 231 ? 13.952 12.254 -3.653 1.00 86.38 231 VAL A CA 1
ATOM 1814 C C . VAL A 1 231 ? 14.974 11.224 -4.138 1.00 86.38 231 VAL A C 1
ATOM 1816 O O . VAL A 1 231 ? 14.641 10.282 -4.850 1.00 86.38 231 VAL A O 1
ATOM 1819 N N . LYS A 1 232 ? 16.233 11.370 -3.704 1.00 85.88 232 LYS A N 1
ATOM 1820 C CA . LYS A 1 232 ? 17.288 10.371 -3.935 1.00 85.88 232 LYS A CA 1
ATOM 1821 C C . LYS A 1 232 ? 17.123 9.201 -2.966 1.00 85.88 232 LYS A C 1
ATOM 1823 O O . LYS A 1 232 ? 17.279 9.375 -1.753 1.00 85.88 232 LYS A O 1
ATOM 1828 N N . ILE A 1 233 ? 16.842 8.016 -3.496 1.00 87.12 233 ILE A N 1
ATOM 1829 C CA . ILE A 1 233 ? 16.551 6.819 -2.705 1.00 87.12 233 ILE A CA 1
ATOM 1830 C C . ILE A 1 233 ? 17.847 6.038 -2.459 1.00 87.12 233 ILE A C 1
ATOM 1832 O O . ILE A 1 233 ? 18.491 5.574 -3.394 1.00 87.12 233 ILE A O 1
ATOM 1836 N N . LYS A 1 234 ? 18.235 5.891 -1.186 1.00 85.50 234 LYS A N 1
ATOM 1837 C CA . LYS A 1 234 ? 19.456 5.162 -0.782 1.00 85.50 234 LYS A CA 1
ATOM 1838 C C . LYS A 1 234 ? 19.249 3.656 -0.634 1.00 85.50 234 LYS A C 1
ATOM 1840 O O . LYS A 1 234 ? 20.196 2.888 -0.743 1.00 85.50 234 LYS A O 1
ATOM 1845 N N . SER A 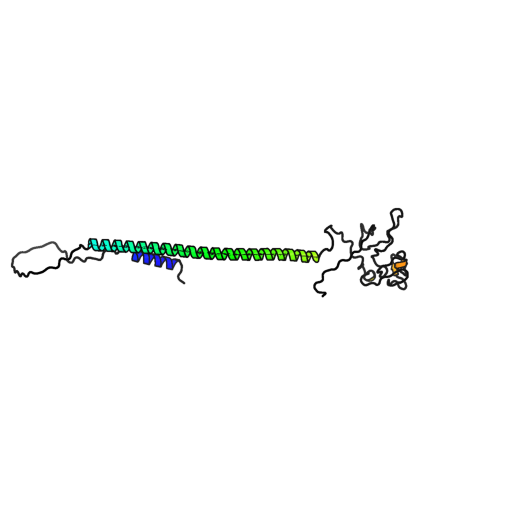1 235 ? 18.033 3.235 -0.302 1.00 87.38 235 SER A N 1
ATOM 1846 C CA . SER A 1 235 ? 17.697 1.833 -0.086 1.00 87.38 235 SER A CA 1
ATOM 1847 C C . SER A 1 235 ? 16.217 1.591 -0.347 1.00 87.38 235 SER A C 1
ATOM 1849 O O . SER A 1 235 ? 15.380 2.469 -0.133 1.00 87.38 235 SER A O 1
ATOM 1851 N N . VAL A 1 236 ? 15.907 0.384 -0.811 1.00 91.25 236 VAL A N 1
ATOM 1852 C CA . VAL A 1 236 ? 14.550 -0.073 -1.116 1.00 91.25 236 VAL A CA 1
ATOM 1853 C C . VAL A 1 236 ? 14.337 -1.460 -0.527 1.00 91.25 236 VAL A C 1
ATOM 1855 O O . VAL A 1 236 ? 15.275 -2.245 -0.396 1.00 91.25 236 VAL A O 1
ATOM 1858 N N . SER A 1 237 ? 13.100 -1.772 -0.149 1.00 93.44 237 SER A N 1
ATOM 1859 C CA . SER A 1 237 ? 12.713 -3.115 0.277 1.00 93.44 237 SER A CA 1
ATOM 1860 C C . SER A 1 237 ? 11.261 -3.362 -0.113 1.00 93.44 237 SER A C 1
ATOM 1862 O O . SER A 1 237 ? 10.365 -2.688 0.389 1.00 93.44 237 SER A O 1
ATOM 1864 N N . MET A 1 238 ? 11.034 -4.324 -1.006 1.00 93.50 238 MET A N 1
ATOM 1865 C CA . MET A 1 238 ? 9.698 -4.795 -1.368 1.00 93.50 238 MET A CA 1
ATOM 1866 C C . MET A 1 238 ? 9.361 -6.017 -0.515 1.00 93.50 238 MET A C 1
ATOM 1868 O O . MET A 1 238 ? 10.156 -6.951 -0.421 1.00 93.50 238 MET A O 1
ATOM 1872 N N . LYS A 1 239 ? 8.199 -6.007 0.141 1.00 91.06 239 LYS A N 1
ATOM 1873 C CA . LYS A 1 239 ? 7.751 -7.090 1.025 1.00 91.06 239 LYS A CA 1
ATOM 1874 C C . LYS A 1 239 ? 6.279 -7.367 0.774 1.00 91.06 239 LYS A C 1
ATOM 1876 O O . LYS A 1 239 ? 5.493 -6.434 0.642 1.00 91.06 239 LYS A O 1
ATOM 1881 N N . ILE A 1 240 ? 5.910 -8.641 0.766 1.00 88.56 240 ILE A N 1
ATOM 1882 C CA . ILE A 1 240 ? 4.518 -9.081 0.679 1.00 88.56 240 ILE A CA 1
ATOM 1883 C C . ILE A 1 240 ? 4.104 -9.742 1.991 1.00 88.56 240 ILE A C 1
ATOM 1885 O O . ILE A 1 240 ? 4.909 -10.386 2.664 1.00 88.56 240 ILE A O 1
ATOM 1889 N N . ARG A 1 241 ? 2.833 -9.592 2.353 1.00 85.62 241 ARG A N 1
ATOM 1890 C CA . ARG A 1 241 ? 2.204 -10.306 3.466 1.00 85.62 241 ARG A CA 1
ATOM 1891 C C . ARG A 1 241 ? 0.848 -10.797 2.988 1.00 85.62 241 ARG A C 1
ATOM 1893 O O . ARG A 1 241 ? 0.135 -10.056 2.317 1.00 85.62 241 ARG A O 1
ATOM 1900 N N . ARG A 1 242 ? 0.475 -12.024 3.353 1.00 83.12 242 ARG A N 1
ATOM 1901 C CA . ARG A 1 242 ? -0.888 -12.506 3.111 1.00 83.12 242 ARG A CA 1
ATOM 1902 C C . ARG A 1 242 ? -1.870 -11.618 3.871 1.00 83.12 242 ARG A C 1
ATOM 1904 O O . ARG A 1 242 ? -1.708 -11.398 5.071 1.00 83.12 242 ARG A O 1
ATOM 1911 N N . ILE A 1 243 ? -2.879 -11.125 3.169 1.00 81.62 243 ILE A N 1
ATOM 1912 C CA . ILE A 1 243 ? -4.053 -10.528 3.794 1.00 81.62 243 ILE A CA 1
ATOM 1913 C C . ILE A 1 243 ? -5.036 -11.661 4.076 1.00 81.62 243 ILE A C 1
ATOM 1915 O O . ILE A 1 243 ? -5.335 -12.461 3.192 1.00 81.62 243 ILE A O 1
ATOM 1919 N N . TYR A 1 244 ? -5.487 -11.781 5.323 1.00 78.38 244 TYR A N 1
ATOM 1920 C CA . TYR A 1 244 ? -6.577 -12.697 5.629 1.00 78.38 244 TYR A CA 1
ATOM 1921 C C . TYR A 1 244 ? -7.845 -12.107 5.018 1.00 78.38 244 TYR A C 1
ATOM 1923 O O . TYR A 1 244 ? -8.332 -11.078 5.481 1.00 78.38 244 TYR A O 1
ATOM 1931 N N . ASN A 1 245 ? -8.337 -12.729 3.950 1.00 68.25 245 ASN A N 1
ATOM 1932 C CA . ASN A 1 245 ? -9.631 -12.399 3.387 1.00 68.25 245 ASN A CA 1
ATOM 1933 C C . ASN A 1 245 ? -10.609 -13.514 3.782 1.00 68.25 245 ASN A C 1
ATOM 1935 O O . ASN A 1 245 ? -10.492 -14.614 3.243 1.00 68.25 245 ASN A O 1
ATOM 1939 N N . PRO A 1 246 ? -11.559 -13.260 4.702 1.00 67.75 246 PRO A N 1
ATOM 1940 C CA . PRO A 1 246 ? -12.495 -14.281 5.174 1.00 67.75 246 PRO A CA 1
ATOM 1941 C C . PRO A 1 246 ? -13.421 -14.830 4.074 1.00 67.75 246 PRO A C 1
ATOM 1943 O O . PRO A 1 246 ? -14.146 -15.790 4.320 1.00 67.75 246 PRO A O 1
ATOM 1946 N N . TYR A 1 247 ? -13.406 -14.238 2.876 1.00 67.38 247 TYR A N 1
ATOM 1947 C CA . TYR A 1 247 ? -14.274 -14.597 1.758 1.00 67.38 247 TYR A CA 1
ATOM 1948 C C . TYR A 1 247 ? -13.599 -15.456 0.678 1.00 67.38 247 TYR A C 1
ATOM 1950 O O . TYR A 1 247 ? -14.294 -15.945 -0.208 1.00 67.38 247 TYR A O 1
ATOM 1958 N N . PHE A 1 248 ? -12.283 -15.682 0.748 1.00 56.34 248 PHE A N 1
ATOM 1959 C CA . PHE A 1 248 ? -11.605 -16.662 -0.107 1.00 56.34 248 PHE A CA 1
ATOM 1960 C C . PHE A 1 248 ? -11.386 -17.947 0.700 1.00 56.34 248 PHE A C 1
ATOM 1962 O O . PHE A 1 248 ? -10.494 -18.003 1.547 1.00 56.34 248 PHE A O 1
ATOM 1969 N N . LYS A 1 249 ? -12.263 -18.935 0.477 1.00 48.38 249 LYS A N 1
ATOM 1970 C CA . LYS A 1 249 ? -12.110 -20.316 0.959 1.00 48.38 249 LYS A CA 1
ATOM 1971 C C . LYS A 1 249 ? -11.179 -21.102 0.049 1.00 48.38 249 LYS A C 1
ATOM 1973 O O . LYS A 1 249 ? -11.278 -20.899 -1.180 1.00 48.38 249 LYS A O 1
#